Protein AF-A0A821KUX0-F1 (afdb_monomer_lite)

Foldseek 3Di:
DDPQDALPPPPQLACSCLPPQLLVLQQVCCQQQVDWVPADQDDPVCQSDPRGHHDHVPNNDLDAADEGERHNVCLQALAHPYQLAASDPRQRYEHEYAQEQCNNHVCVVVVHDSCPPPVFLLSSLVRQVVSCVRRVHHYAHAEDWHWPVCCVPGVQRNVQSCQASVHHYDYPDCFDADADPPQNRPTHQFGFAYPPDPDGDRTHHGDVSSCLRPVADDDPDDDADWDGKDADSVVRDIDTDGD

Structure (mmCIF, N/CA/C/O backbone):
data_AF-A0A821KUX0-F1
#
_entry.id   AF-A0A821KUX0-F1
#
loop_
_atom_site.group_PDB
_atom_site.id
_atom_site.type_symbol
_atom_site.label_atom_id
_atom_site.label_alt_id
_atom_site.label_comp_id
_atom_site.label_asym_id
_atom_site.label_entity_id
_atom_site.label_seq_id
_atom_site.pdbx_PDB_ins_code
_atom_site.Cartn_x
_atom_site.Cartn_y
_atom_site.Cartn_z
_atom_site.occupancy
_atom_site.B_iso_or_equiv
_atom_site.auth_seq_id
_atom_site.auth_comp_id
_atom_site.auth_asym_id
_atom_site.auth_atom_id
_atom_site.pdbx_PDB_model_num
ATOM 1 N N . ILE A 1 1 ? -9.658 4.205 3.514 1.00 97.19 1 ILE A N 1
ATOM 2 C CA . ILE A 1 1 ? -10.633 5.127 4.160 1.00 97.19 1 ILE A CA 1
ATOM 3 C C . ILE A 1 1 ? -10.425 6.533 3.619 1.00 97.19 1 ILE A C 1
ATOM 5 O O . ILE A 1 1 ? -11.388 7.132 3.160 1.00 97.19 1 ILE A O 1
ATOM 9 N N . MET A 1 2 ? -9.198 7.050 3.668 1.00 97.81 2 MET A N 1
ATOM 10 C CA . MET A 1 2 ? -8.828 8.347 3.110 1.00 97.81 2 MET A CA 1
ATOM 11 C C . MET A 1 2 ? -7.510 8.183 2.364 1.00 97.81 2 MET A C 1
ATOM 13 O O . MET A 1 2 ? -6.583 7.650 2.962 1.00 97.81 2 MET A O 1
ATOM 17 N N . ASN A 1 3 ? -7.486 8.639 1.111 1.00 98.38 3 ASN A N 1
ATOM 18 C CA . ASN A 1 3 ? -6.293 8.667 0.275 1.00 98.38 3 ASN A CA 1
ATOM 19 C C . ASN A 1 3 ? -5.355 9.788 0.724 1.00 98.38 3 ASN A C 1
ATOM 21 O O . ASN A 1 3 ? -5.811 10.927 0.869 1.00 98.38 3 ASN A O 1
ATOM 25 N N . GLU A 1 4 ? -4.083 9.466 0.928 1.00 97.00 4 GLU A N 1
ATOM 26 C CA . GLU A 1 4 ? -2.988 10.383 1.261 1.00 97.00 4 GLU A CA 1
ATOM 27 C C . GLU A 1 4 ? -3.358 11.485 2.276 1.00 97.00 4 GLU A C 1
ATOM 29 O O . GLU A 1 4 ? -3.294 12.682 1.959 1.00 97.00 4 GLU A O 1
ATOM 34 N N . PRO A 1 5 ? -3.752 11.124 3.515 1.00 96.62 5 PRO A N 1
ATOM 35 C CA . PRO A 1 5 ? -4.099 12.089 4.547 1.00 96.62 5 PRO A CA 1
ATOM 36 C C . PRO A 1 5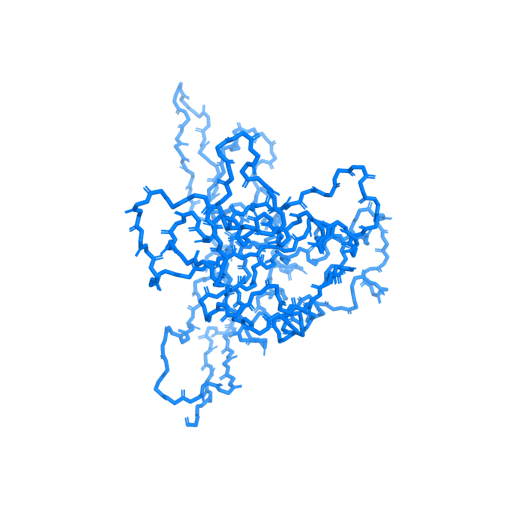 ? -3.024 13.164 4.723 1.00 96.62 5 PRO A C 1
ATOM 38 O O . PRO A 1 5 ? -1.885 12.883 5.094 1.00 96.62 5 PRO A O 1
ATOM 41 N N . GLN A 1 6 ? -3.396 14.420 4.491 1.00 94.00 6 GLN A N 1
ATOM 42 C CA . GLN A 1 6 ? -2.489 15.548 4.661 1.00 94.00 6 GLN A CA 1
ATOM 43 C C . GLN A 1 6 ? -2.556 16.045 6.112 1.00 94.00 6 GLN A C 1
ATOM 45 O O . GLN A 1 6 ? -3.654 16.306 6.612 1.00 94.00 6 GLN A O 1
ATOM 50 N N . PRO A 1 7 ? -1.413 16.246 6.790 1.00 92.31 7 PRO A N 1
ATOM 51 C CA . PRO A 1 7 ? -1.396 16.776 8.152 1.00 92.31 7 PRO A CA 1
ATOM 52 C C . PRO A 1 7 ? -1.716 18.282 8.211 1.00 92.31 7 PRO A C 1
ATOM 54 O O . PRO A 1 7 ? -1.909 18.845 9.289 1.00 92.31 7 PRO A O 1
ATOM 57 N N . GLY A 1 8 ? -1.782 18.960 7.059 1.00 91.31 8 GLY A N 1
ATOM 58 C CA . GLY A 1 8 ? -2.026 20.397 6.977 1.00 91.31 8 GLY A CA 1
ATOM 59 C C . GLY A 1 8 ? -0.934 21.184 7.700 1.00 91.31 8 GLY A C 1
ATOM 60 O O . GLY A 1 8 ? 0.251 20.994 7.447 1.00 91.31 8 GLY A O 1
ATOM 61 N N . THR A 1 9 ? -1.328 22.062 8.622 1.00 90.56 9 THR A N 1
ATOM 62 C CA . THR A 1 9 ? -0.396 22.878 9.417 1.00 90.56 9 THR A CA 1
ATOM 63 C C . THR A 1 9 ? 0.181 22.148 10.636 1.00 90.56 9 THR A C 1
ATOM 65 O O . THR A 1 9 ? 0.984 22.729 11.365 1.00 90.56 9 THR A O 1
ATOM 68 N N . TYR A 1 10 ? -0.221 20.900 10.901 1.00 89.38 10 TYR A N 1
ATOM 69 C CA . TYR A 1 10 ? 0.317 20.114 12.013 1.00 89.38 10 TYR A CA 1
ATOM 70 C C . TYR A 1 10 ? 1.643 19.468 11.607 1.00 89.38 10 TYR A C 1
ATOM 72 O O . TYR A 1 10 ? 1.679 18.423 10.965 1.00 89.38 10 TYR A O 1
ATOM 80 N N . ILE A 1 11 ? 2.752 20.097 11.993 1.00 84.88 11 ILE A N 1
ATOM 81 C CA . ILE A 1 11 ? 4.099 19.613 11.653 1.00 84.88 11 ILE A CA 1
ATOM 82 C C . ILE A 1 11 ? 4.408 18.301 12.390 1.00 84.88 11 ILE A C 1
ATOM 84 O O . ILE A 1 11 ? 4.988 17.382 11.811 1.00 84.88 11 ILE A O 1
ATOM 88 N N . ASP A 1 12 ? 3.970 18.191 13.645 1.00 91.81 12 ASP A N 1
ATOM 89 C CA . ASP A 1 12 ? 4.130 16.986 14.453 1.00 91.81 12 ASP A CA 1
ATOM 90 C C . ASP A 1 12 ? 3.181 15.869 13.982 1.00 91.81 12 ASP A C 1
ATOM 92 O O . ASP A 1 12 ? 1.999 15.817 14.340 1.00 91.81 12 ASP A O 1
ATOM 96 N N . GLN A 1 13 ? 3.734 14.954 13.183 1.00 91.00 13 GLN A N 1
ATOM 97 C CA . GLN A 1 13 ? 3.026 13.805 12.616 1.00 91.00 13 GLN A CA 1
ATOM 98 C C . GLN A 1 13 ? 2.539 12.825 13.693 1.00 91.00 13 GLN A C 1
ATOM 100 O O . GLN A 1 13 ? 1.493 12.185 13.539 1.00 91.00 13 GLN A O 1
ATOM 105 N N . TYR A 1 14 ? 3.260 12.732 14.810 1.00 90.62 14 TYR A N 1
ATOM 106 C CA . TYR A 1 14 ? 2.895 11.876 15.930 1.00 90.62 14 TYR A CA 1
ATOM 107 C C . TYR A 1 14 ? 1.620 12.391 16.601 1.00 90.62 14 TYR A C 1
ATOM 109 O O . TYR A 1 14 ? 0.635 11.659 16.705 1.00 90.62 14 TYR A O 1
ATOM 117 N N . THR A 1 15 ? 1.585 13.678 16.958 1.00 90.38 15 THR A N 1
ATOM 118 C CA . THR A 1 15 ? 0.383 14.313 17.524 1.00 90.38 15 THR A CA 1
ATOM 119 C C . THR A 1 15 ? -0.770 14.353 16.522 1.00 90.38 15 THR A C 1
ATOM 121 O O . THR A 1 15 ? -1.925 14.144 16.900 1.00 90.38 15 THR A O 1
ATOM 124 N N . PHE A 1 16 ? -0.486 14.597 15.238 1.00 93.75 16 PHE A N 1
ATOM 125 C CA . PHE A 1 16 ? -1.522 14.587 14.207 1.00 93.75 16 PHE A CA 1
ATOM 126 C C . PHE A 1 16 ? -2.219 13.222 14.126 1.00 93.75 16 PHE A C 1
ATOM 128 O O . PHE A 1 16 ? -3.450 13.133 14.155 1.00 93.75 16 PHE A O 1
ATOM 135 N N . SER A 1 17 ? -1.430 12.147 14.060 1.00 93.12 17 SER A N 1
ATOM 136 C CA . SER A 1 17 ? -1.970 10.796 13.912 1.00 93.12 17 SER A CA 1
ATOM 137 C C . SER A 1 17 ? -2.805 10.354 15.117 1.00 93.12 17 SER A C 1
ATOM 139 O O . SER A 1 17 ? -3.936 9.896 14.935 1.00 93.12 17 SER A O 1
ATOM 141 N N . SER A 1 18 ? -2.311 10.564 16.341 1.00 90.56 18 SER A N 1
ATOM 142 C CA . SER A 1 18 ? -2.999 10.142 17.569 1.00 90.56 18 SER A CA 1
ATOM 143 C C . SER A 1 18 ? -4.274 10.930 17.863 1.00 90.56 18 SER A C 1
ATOM 145 O O . SER A 1 18 ? -5.275 10.339 18.269 1.00 90.56 18 SER A O 1
ATOM 147 N N . ASN A 1 19 ? -4.272 12.245 17.630 1.00 91.25 19 ASN A N 1
ATOM 148 C CA . ASN A 1 19 ? -5.388 13.108 18.024 1.00 91.25 19 ASN A CA 1
ATOM 149 C C . ASN A 1 19 ? -6.410 13.347 16.908 1.00 91.25 19 ASN A C 1
ATOM 151 O O . ASN A 1 19 ? -7.560 13.685 17.202 1.00 91.25 19 ASN A O 1
ATOM 155 N N . TYR A 1 20 ? -6.025 13.165 15.641 1.00 92.56 20 TYR A N 1
ATOM 156 C CA . TYR A 1 20 ? -6.885 13.495 14.503 1.00 92.56 20 TYR A CA 1
ATOM 157 C C . TYR A 1 20 ? -7.087 12.311 13.560 1.00 92.56 20 TYR A C 1
ATOM 159 O O . TYR A 1 20 ? -8.231 11.890 13.376 1.00 92.56 20 TYR A O 1
ATOM 167 N N . LEU A 1 21 ? -6.013 11.740 13.004 1.00 95.19 21 LEU A N 1
ATOM 168 C CA . LEU A 1 21 ? -6.130 10.726 11.948 1.00 95.19 21 LEU A CA 1
ATOM 169 C C . LEU A 1 21 ? -6.778 9.426 12.443 1.00 95.19 21 LEU A C 1
ATOM 171 O O . LEU A 1 21 ? -7.775 8.970 11.883 1.00 95.19 21 LEU A O 1
ATOM 175 N N . TYR A 1 22 ? -6.255 8.838 13.517 1.00 94.88 22 TYR A N 1
ATOM 176 C CA . TYR A 1 22 ? -6.794 7.584 14.037 1.00 94.88 22 TYR A CA 1
ATOM 177 C C . TYR A 1 22 ? -8.177 7.729 14.670 1.00 94.88 22 TYR A C 1
ATOM 179 O O . TYR A 1 22 ? -9.033 6.881 14.404 1.00 94.88 22 TYR A O 1
ATOM 187 N N . PRO A 1 23 ? -8.482 8.806 15.420 1.00 94.06 23 PRO A N 1
ATOM 188 C CA . PRO A 1 23 ? -9.856 9.087 15.816 1.00 94.06 23 PRO A CA 1
ATOM 189 C C . PRO A 1 23 ? -10.799 9.234 14.618 1.00 94.06 23 PRO A C 1
ATOM 191 O O . PRO A 1 23 ? -11.932 8.761 14.683 1.00 94.06 23 PRO A O 1
ATOM 194 N N . PHE A 1 24 ? -10.353 9.835 13.511 1.00 95.31 24 PHE A N 1
ATOM 195 C CA . PHE A 1 24 ? -11.140 9.890 12.280 1.00 95.31 24 PHE A CA 1
ATOM 196 C C . PHE A 1 24 ? -11.416 8.486 11.715 1.00 95.31 24 PHE A C 1
ATOM 198 O O . PHE A 1 24 ? -12.583 8.143 11.517 1.00 95.31 24 PHE A O 1
ATOM 205 N N . TYR A 1 25 ? -10.394 7.640 11.549 1.00 96.69 25 TYR A N 1
ATOM 206 C CA . TYR A 1 25 ? -10.579 6.256 11.087 1.00 96.69 25 TYR A CA 1
ATOM 207 C C . TYR A 1 25 ? -11.506 5.455 11.995 1.00 96.69 25 TYR A C 1
ATOM 209 O O . TYR A 1 25 ? -12.444 4.818 11.514 1.00 96.69 25 TYR A O 1
ATOM 217 N N . LYS A 1 26 ? -11.310 5.548 13.313 1.00 95.00 26 LYS A N 1
ATOM 218 C CA . LYS A 1 26 ? -12.163 4.882 14.297 1.00 95.00 26 LYS A CA 1
ATOM 219 C C . LYS A 1 26 ? -13.626 5.298 14.148 1.00 95.00 26 LYS A C 1
ATOM 221 O O . LYS A 1 26 ? -14.499 4.436 14.114 1.00 95.00 26 LYS A O 1
ATOM 226 N N . ARG A 1 27 ? -13.904 6.595 13.995 1.00 94.56 27 ARG A N 1
ATOM 227 C CA . ARG A 1 27 ? -15.274 7.106 13.813 1.00 94.56 27 ARG A CA 1
ATOM 228 C C . ARG A 1 27 ? -15.913 6.604 12.521 1.00 94.56 27 ARG A C 1
ATOM 230 O O . ARG A 1 27 ? -17.074 6.209 12.555 1.00 94.56 27 ARG A O 1
ATOM 237 N N . VAL A 1 28 ? -15.171 6.563 11.411 1.00 95.56 28 VAL A N 1
ATOM 238 C CA . VAL A 1 28 ? -15.671 5.991 10.145 1.00 95.56 28 VAL A CA 1
ATOM 239 C C . VAL A 1 28 ? -16.057 4.522 10.338 1.00 95.56 28 VAL A C 1
ATOM 241 O O . VAL A 1 28 ? -17.144 4.106 9.938 1.00 95.56 28 VAL A O 1
ATOM 244 N N . ILE A 1 29 ? -15.215 3.747 11.023 1.00 95.94 29 ILE A N 1
ATOM 245 C CA . ILE A 1 29 ? -15.494 2.335 11.305 1.00 95.94 29 ILE A CA 1
ATOM 246 C C . ILE A 1 29 ? -16.710 2.190 12.230 1.00 95.94 29 ILE A C 1
ATOM 248 O O . ILE A 1 29 ? -17.588 1.375 11.956 1.00 95.94 29 ILE A O 1
ATOM 252 N N . GLN A 1 30 ? -16.830 3.000 13.284 1.00 94.50 30 GLN A N 1
ATOM 253 C CA . GLN A 1 30 ? -18.004 3.021 14.171 1.00 94.50 30 GLN A CA 1
ATOM 254 C C . GLN A 1 30 ? -19.302 3.376 13.435 1.00 94.50 30 GLN A C 1
ATOM 256 O O . GLN A 1 30 ? -20.352 2.793 13.721 1.00 94.50 30 GLN A O 1
ATOM 261 N N . ALA A 1 31 ? -19.227 4.304 12.480 1.00 94.44 31 ALA A N 1
ATOM 262 C CA . ALA A 1 31 ? -20.353 4.725 11.658 1.00 94.44 31 ALA A CA 1
ATOM 263 C C . ALA A 1 31 ? -20.856 3.588 10.752 1.00 94.44 31 ALA A C 1
ATOM 265 O O . ALA A 1 31 ? -22.064 3.388 10.629 1.00 94.44 31 ALA A O 1
ATOM 266 N N . ILE A 1 32 ? -19.933 2.828 10.151 1.00 95.94 32 ILE A N 1
ATOM 267 C CA . ILE A 1 32 ? -20.235 1.753 9.192 1.00 95.94 32 ILE A CA 1
ATOM 268 C C . ILE A 1 32 ? -20.619 0.445 9.899 1.00 95.94 32 ILE A C 1
ATOM 270 O O . ILE A 1 32 ? -21.592 -0.211 9.530 1.00 95.94 32 ILE A O 1
ATOM 274 N N . THR A 1 33 ? -19.871 0.056 10.929 1.00 95.44 33 THR A N 1
ATOM 275 C CA . THR A 1 33 ? -20.025 -1.249 11.599 1.00 95.44 33 THR A CA 1
ATOM 276 C C . THR A 1 33 ? -21.058 -1.230 12.729 1.00 95.44 33 THR A C 1
ATOM 278 O O . THR A 1 33 ? -21.530 -2.289 13.155 1.00 95.44 33 THR A O 1
ATOM 281 N N . GLY A 1 34 ? -21.354 -0.048 13.279 1.00 93.25 34 GLY A N 1
ATOM 282 C CA . GLY A 1 34 ? -22.115 0.105 14.517 1.00 93.25 34 GLY A CA 1
ATOM 283 C C . GLY A 1 34 ? -21.362 -0.308 15.789 1.00 93.25 34 GLY A C 1
ATOM 284 O O . GLY A 1 34 ? -21.980 -0.371 16.850 1.00 93.25 34 GLY A O 1
ATOM 285 N N . VAL A 1 35 ? -20.056 -0.607 15.730 1.00 93.38 35 VAL A N 1
ATOM 286 C CA . VAL A 1 35 ? -19.254 -0.920 16.928 1.00 93.38 35 VAL A CA 1
ATOM 287 C C . VAL A 1 35 ? -19.186 0.286 17.870 1.00 93.38 35 VAL A C 1
ATOM 289 O O . VAL A 1 35 ? -19.273 1.436 17.430 1.00 93.38 35 VAL A O 1
ATOM 292 N N . ARG A 1 36 ? -19.097 0.024 19.179 1.00 91.56 36 ARG A N 1
ATOM 293 C CA . ARG A 1 36 ? -19.193 1.056 20.223 1.00 91.56 36 ARG A CA 1
ATOM 294 C C . ARG A 1 36 ? -18.075 1.066 21.245 1.00 91.56 36 ARG A C 1
ATOM 296 O O . ARG A 1 36 ? -17.977 2.044 21.972 1.00 91.56 36 ARG A O 1
ATOM 303 N N . ASP A 1 37 ? -17.272 0.011 21.331 1.00 90.00 37 ASP A N 1
ATOM 304 C CA . ASP A 1 37 ? -16.184 -0.111 22.313 1.00 90.00 37 ASP A CA 1
ATOM 305 C C . ASP A 1 37 ? -16.613 0.238 23.749 1.00 90.00 37 ASP A C 1
ATOM 307 O O . ASP A 1 37 ? -15.868 0.863 24.497 1.00 90.00 37 ASP A O 1
ATOM 311 N N . ASN A 1 38 ? -17.841 -0.143 24.122 1.00 90.81 38 ASN A N 1
ATOM 312 C CA . ASN A 1 38 ? -18.473 0.169 25.410 1.00 90.81 38 ASN A CA 1
ATOM 313 C C . ASN A 1 38 ? -18.686 1.671 25.695 1.00 90.81 38 ASN A C 1
ATOM 315 O O . ASN A 1 38 ? -18.840 2.063 26.849 1.00 90.81 38 ASN A O 1
ATOM 319 N N . LEU A 1 39 ? -18.730 2.511 24.660 1.00 92.25 39 LEU A N 1
ATOM 320 C CA . LEU A 1 39 ? -19.024 3.939 24.764 1.00 92.25 39 LEU A CA 1
ATOM 321 C C . LEU A 1 39 ? -20.461 4.252 24.309 1.00 92.25 39 LEU A C 1
ATOM 323 O O . LEU A 1 39 ? -20.961 3.614 23.376 1.00 92.25 39 LEU A O 1
ATOM 327 N N . PRO A 1 40 ? -21.124 5.255 24.915 1.00 93.50 40 PRO A N 1
ATOM 328 C CA . PRO A 1 40 ? -22.414 5.747 24.438 1.00 93.50 40 PRO A CA 1
ATOM 329 C C . PRO A 1 40 ? -22.272 6.451 23.083 1.00 93.50 40 PRO A C 1
ATOM 331 O O . PRO A 1 40 ? -21.178 6.868 22.704 1.00 93.50 40 PRO A O 1
ATOM 334 N N . ASP A 1 41 ? -23.381 6.637 22.365 1.00 92.44 41 ASP A N 1
ATOM 335 C CA . ASP A 1 41 ? -23.388 7.457 21.150 1.00 92.44 41 ASP A CA 1
ATOM 336 C C . ASP A 1 41 ? -23.020 8.912 21.466 1.00 92.44 41 ASP A C 1
ATOM 338 O O . ASP A 1 41 ? -23.453 9.486 22.470 1.00 92.44 41 ASP A O 1
ATOM 342 N N . CYS A 1 42 ? -22.239 9.531 20.582 1.00 94.25 42 CYS A N 1
ATOM 343 C CA . CYS A 1 42 ? -21.934 10.945 20.700 1.00 94.25 42 CYS A CA 1
ATOM 344 C C . CYS A 1 42 ? -23.204 11.797 20.567 1.00 94.25 42 CYS A C 1
ATOM 346 O O . CYS A 1 42 ? -24.057 11.508 19.717 1.00 94.25 42 CYS A O 1
ATOM 348 N N . PRO A 1 43 ? -23.336 12.885 21.353 1.00 90.56 43 PRO A N 1
ATOM 349 C CA . PRO A 1 43 ? -24.444 13.814 21.197 1.00 90.56 43 PRO A CA 1
ATOM 350 C C . PRO A 1 43 ? -24.510 14.347 19.765 1.00 90.56 43 PRO A C 1
ATOM 352 O O . PRO A 1 43 ? -23.485 14.674 19.170 1.00 90.56 43 PRO A O 1
ATOM 355 N N . LYS A 1 44 ? -25.723 14.517 19.222 1.00 86.06 44 LYS A N 1
ATOM 356 C CA . LYS A 1 44 ? -25.919 15.006 17.841 1.00 86.06 44 LYS A CA 1
ATOM 357 C C . LYS A 1 44 ? -25.229 16.350 17.560 1.00 86.06 44 LYS A C 1
ATOM 359 O O . LYS A 1 44 ? -24.833 16.599 16.431 1.00 86.06 44 LYS A O 1
ATOM 364 N N . HIS A 1 45 ? -25.084 17.201 18.577 1.00 88.62 45 HIS A N 1
ATOM 365 C CA . HIS A 1 45 ? -24.428 18.510 18.478 1.00 88.62 45 HIS A CA 1
ATOM 366 C C . HIS A 1 45 ? -22.900 18.456 18.681 1.00 88.62 45 HIS A C 1
ATOM 368 O O . HIS A 1 45 ? -22.232 19.469 18.506 1.00 88.62 45 HIS A O 1
ATOM 374 N N . ALA A 1 46 ? -22.347 17.299 19.055 1.00 88.44 46 ALA A N 1
ATOM 375 C CA . ALA A 1 46 ? -20.918 17.084 19.282 1.00 88.44 46 ALA A CA 1
ATOM 376 C C . ALA A 1 46 ? -20.501 15.655 18.858 1.00 88.44 46 ALA A C 1
ATOM 378 O O . ALA A 1 46 ? -20.044 14.864 19.689 1.00 88.44 46 ALA A O 1
ATOM 379 N N . PRO A 1 47 ? -20.653 15.289 17.568 1.00 85.75 47 PRO A N 1
ATOM 380 C CA . PRO A 1 47 ? -20.480 13.911 17.098 1.00 85.75 47 PRO A CA 1
ATOM 381 C C . PRO A 1 47 ? -19.020 13.424 17.117 1.00 85.75 47 PRO A C 1
ATOM 383 O O . PRO A 1 47 ? -18.754 12.258 16.845 1.00 85.75 47 PRO A O 1
ATOM 386 N N . THR A 1 48 ? -18.064 14.304 17.417 1.00 86.56 48 THR A N 1
ATOM 387 C CA . THR A 1 48 ? -16.620 14.029 17.427 1.00 86.56 48 THR A CA 1
ATOM 388 C C . THR A 1 48 ? -16.024 14.002 18.836 1.00 86.56 48 THR A C 1
ATOM 390 O O . THR A 1 48 ? -14.808 14.112 18.988 1.00 86.56 48 THR A O 1
ATOM 393 N N . GLY A 1 49 ? -16.844 13.845 19.878 1.00 84.62 49 GLY A N 1
ATOM 394 C CA . GLY A 1 49 ? -16.348 13.687 21.247 1.00 84.62 49 GLY A CA 1
ATOM 395 C C . GLY A 1 49 ? -15.402 12.486 21.409 1.00 84.62 49 GLY A C 1
ATOM 396 O O . GLY A 1 49 ? -15.406 11.553 20.607 1.00 84.62 49 GLY A O 1
ATOM 397 N N . THR A 1 50 ? -14.563 12.522 22.444 1.00 84.12 50 THR A N 1
ATOM 398 C CA . THR A 1 50 ? -13.583 11.462 22.754 1.00 84.12 50 THR A CA 1
ATOM 399 C C . THR A 1 50 ? -14.123 10.397 23.710 1.00 84.12 50 THR A C 1
ATOM 401 O O . THR A 1 50 ? -13.618 9.281 23.725 1.00 84.12 50 THR A O 1
ATOM 404 N N . ASN A 1 51 ? -15.174 10.717 24.472 1.00 89.38 51 ASN A N 1
ATOM 405 C CA . ASN A 1 51 ? -15.792 9.829 25.468 1.00 89.38 51 ASN A CA 1
ATOM 406 C C . ASN A 1 51 ? -17.089 9.180 24.952 1.00 89.38 51 ASN A C 1
ATOM 408 O O . ASN A 1 51 ? -17.977 8.830 25.727 1.00 89.38 51 ASN A O 1
ATOM 412 N N . CYS A 1 52 ? -17.235 9.091 23.633 1.00 93.00 52 CYS A N 1
ATOM 413 C CA . CYS A 1 52 ? -18.423 8.587 22.962 1.00 93.00 52 CYS A CA 1
ATOM 414 C C . CYS A 1 52 ? -18.046 7.962 21.612 1.00 93.00 52 CYS A C 1
ATOM 416 O O . CYS A 1 52 ? -16.961 8.202 21.081 1.00 93.00 52 CYS A O 1
ATOM 418 N N . SER A 1 53 ? -18.947 7.155 21.064 1.00 94.19 53 SER A N 1
ATOM 419 C CA . SER A 1 53 ? -18.814 6.536 19.749 1.00 94.19 53 SER A CA 1
ATOM 420 C C . SER A 1 53 ? -19.619 7.287 18.699 1.00 94.19 53 SER A C 1
ATOM 422 O O . SER A 1 53 ? -20.714 7.784 18.967 1.00 94.19 53 SER A O 1
ATOM 424 N N . TYR A 1 54 ? -19.094 7.343 17.478 1.00 94.44 54 TYR A N 1
ATOM 425 C CA . TYR A 1 54 ? -19.779 8.009 16.378 1.00 94.44 54 TYR A CA 1
ATOM 426 C C . TYR A 1 54 ? -21.138 7.338 16.077 1.00 94.44 54 TYR A C 1
ATOM 428 O O . TYR A 1 54 ? -21.228 6.101 16.093 1.00 94.44 54 TYR A O 1
ATOM 436 N N . PRO A 1 55 ? -22.206 8.111 15.788 1.00 90.81 55 PRO A N 1
ATOM 437 C CA . PRO A 1 55 ? -23.527 7.560 15.482 1.00 90.81 55 PRO A CA 1
ATOM 438 C C . PRO A 1 55 ? -23.508 6.508 14.359 1.00 90.81 55 PRO A C 1
ATOM 440 O O . PRO A 1 55 ? -22.819 6.662 13.354 1.00 90.81 55 PRO A O 1
ATOM 443 N N . ASN A 1 56 ? -24.262 5.419 14.538 1.00 91.56 56 ASN A N 1
ATOM 444 C CA . ASN A 1 56 ? -24.336 4.304 13.588 1.00 91.56 56 ASN A CA 1
ATOM 445 C C . ASN A 1 56 ? -25.195 4.739 12.400 1.00 91.56 56 ASN A C 1
ATOM 447 O O . ASN A 1 56 ? -26.314 5.213 12.596 1.00 91.56 56 ASN A O 1
ATOM 451 N N . LEU A 1 57 ? -24.697 4.538 11.181 1.00 92.38 57 LEU A N 1
ATOM 452 C CA . LEU A 1 57 ? -25.428 4.849 9.951 1.00 92.38 57 LEU A CA 1
ATOM 453 C C . LEU A 1 57 ? -26.432 3.754 9.554 1.00 92.38 57 LEU A C 1
ATOM 455 O O . LEU A 1 57 ? -27.164 3.915 8.584 1.00 92.38 57 LEU A O 1
ATOM 459 N N . GLY A 1 58 ? -26.468 2.635 10.282 1.00 94.38 58 GLY A N 1
ATOM 460 C CA . GLY A 1 58 ? -27.364 1.506 10.024 1.00 94.38 58 GLY A CA 1
ATOM 461 C C . GLY A 1 58 ? -26.833 0.502 8.997 1.00 94.38 58 GLY A C 1
ATOM 462 O O . GLY A 1 58 ? -27.523 -0.469 8.700 1.00 94.38 58 GLY A O 1
ATOM 463 N N . ILE A 1 59 ? -25.610 0.697 8.490 1.00 95.38 59 ILE A N 1
ATOM 464 C CA . ILE A 1 59 ? -24.968 -0.204 7.517 1.00 95.38 59 ILE A CA 1
ATOM 465 C C . ILE A 1 59 ? -24.657 -1.562 8.170 1.00 95.38 59 ILE A C 1
ATOM 467 O O . ILE A 1 59 ? -24.897 -2.607 7.570 1.00 95.38 59 ILE A O 1
ATOM 471 N N . ASN A 1 60 ? -24.185 -1.546 9.424 1.00 93.38 60 ASN A N 1
ATOM 472 C CA . ASN A 1 60 ? -23.860 -2.725 10.238 1.00 93.38 60 ASN A CA 1
ATOM 473 C C . ASN A 1 60 ? -22.902 -3.721 9.553 1.00 93.38 60 ASN A C 1
ATOM 475 O O . ASN A 1 60 ? -22.939 -4.924 9.826 1.00 93.38 60 ASN A O 1
ATOM 479 N N . ASP A 1 61 ? -22.030 -3.231 8.675 1.00 93.44 61 ASP A N 1
ATOM 480 C CA . ASP A 1 61 ? -21.075 -4.070 7.962 1.00 93.44 61 ASP A CA 1
ATOM 481 C C . ASP A 1 61 ? -19.839 -4.319 8.819 1.00 93.44 61 ASP A C 1
ATOM 483 O O . ASP A 1 61 ? -19.053 -3.413 9.076 1.00 93.44 61 ASP A O 1
ATOM 487 N N . LYS A 1 62 ? -19.685 -5.566 9.265 1.00 90.50 62 LYS A N 1
ATOM 488 C CA . LYS A 1 62 ? -18.578 -6.028 10.116 1.00 90.50 62 LYS A CA 1
ATOM 489 C C . LYS A 1 62 ? -17.635 -6.994 9.398 1.00 90.50 62 LYS A C 1
ATOM 491 O O . LYS A 1 62 ? -16.790 -7.600 10.049 1.00 90.50 62 LYS A O 1
ATOM 496 N N . ARG A 1 63 ? -17.830 -7.213 8.093 1.00 92.56 63 ARG A N 1
ATOM 497 C CA . ARG A 1 63 ? -17.119 -8.264 7.344 1.00 92.56 63 ARG A CA 1
ATOM 498 C C . ARG A 1 63 ? -16.056 -7.713 6.408 1.00 92.56 63 ARG A C 1
ATOM 500 O O . ARG A 1 63 ? -15.089 -8.418 6.143 1.00 92.56 63 ARG A O 1
ATOM 507 N N . HIS A 1 64 ? -16.235 -6.498 5.897 1.00 95.31 64 HIS A N 1
ATOM 508 C CA . HIS A 1 64 ? -15.245 -5.901 5.007 1.00 95.31 64 HIS A CA 1
ATOM 509 C C . HIS A 1 64 ? -13.998 -5.441 5.762 1.00 95.31 64 HIS A C 1
ATOM 511 O O . HIS A 1 64 ? -14.036 -5.143 6.957 1.00 95.31 64 HIS A O 1
ATOM 517 N N . LEU A 1 65 ? -12.887 -5.403 5.031 1.00 97.50 65 LEU A N 1
ATOM 518 C CA . LEU A 1 65 ? -11.619 -4.859 5.496 1.00 97.50 65 LEU A CA 1
ATOM 519 C C . LEU A 1 65 ? -11.643 -3.329 5.420 1.00 97.50 65 LEU A C 1
ATOM 521 O O . LEU A 1 65 ? -12.183 -2.753 4.474 1.00 97.50 65 LEU A O 1
ATOM 525 N N . PHE A 1 66 ? -11.013 -2.675 6.391 1.00 97.62 66 PHE A N 1
ATOM 526 C CA . PHE A 1 66 ? -10.827 -1.230 6.420 1.00 97.62 66 PHE A CA 1
ATOM 527 C C . PHE A 1 66 ? -9.365 -0.889 6.155 1.00 97.62 66 PHE A C 1
ATOM 529 O O . PHE A 1 66 ? -8.497 -1.096 7.000 1.00 97.62 66 PHE A O 1
ATOM 536 N N . PHE A 1 67 ? -9.115 -0.336 4.971 1.00 98.25 67 PHE A N 1
ATOM 537 C CA . PHE A 1 67 ? -7.798 0.133 4.555 1.00 98.25 67 PHE A CA 1
ATOM 538 C C . PHE A 1 67 ? -7.520 1.501 5.174 1.00 98.25 67 PHE A C 1
ATOM 540 O O . PHE A 1 67 ? -8.307 2.436 4.977 1.00 98.25 67 PHE A O 1
ATOM 547 N N . VAL A 1 68 ? -6.437 1.617 5.935 1.00 97.81 68 VAL A N 1
ATOM 548 C CA . VAL A 1 68 ? -6.027 2.850 6.614 1.00 97.81 68 VAL A CA 1
ATOM 549 C C . VAL A 1 68 ? -4.649 3.266 6.142 1.00 97.81 68 VAL A C 1
ATOM 551 O O . VAL A 1 68 ? -3.692 2.499 6.223 1.00 97.81 68 VAL A O 1
ATOM 554 N N . GLU A 1 69 ? -4.556 4.492 5.655 1.00 97.94 69 GLU A N 1
ATOM 555 C CA . GLU A 1 69 ? -3.312 5.023 5.116 1.00 97.94 69 GLU A CA 1
ATOM 556 C C . GLU A 1 69 ? -2.580 5.835 6.194 1.00 97.94 69 GLU A C 1
ATOM 558 O O . GLU A 1 69 ? -3.227 6.460 7.049 1.00 97.94 69 GLU A O 1
ATOM 563 N N . PRO A 1 70 ? -1.240 5.843 6.194 1.00 96.94 70 PRO A N 1
ATOM 564 C CA . PRO A 1 70 ? -0.471 6.845 6.926 1.00 96.94 70 PRO A CA 1
ATOM 565 C C . PRO A 1 70 ? -0.671 8.225 6.286 1.00 96.94 70 PRO A C 1
ATOM 567 O O . PRO A 1 70 ? -1.130 8.328 5.155 1.00 96.94 70 PRO A O 1
ATOM 570 N N . THR A 1 71 ? -0.268 9.303 6.960 1.00 95.69 71 THR A N 1
ATOM 571 C CA . THR A 1 71 ? -0.099 10.596 6.273 1.00 95.69 71 THR A CA 1
ATOM 572 C C . THR A 1 71 ? 0.777 10.496 5.024 1.00 95.69 71 THR A C 1
ATOM 574 O O . THR A 1 71 ? 1.750 9.736 4.977 1.00 95.69 71 THR A O 1
ATOM 577 N N . SER A 1 72 ? 0.449 11.343 4.049 1.00 95.06 72 SER A N 1
ATOM 578 C CA . SER A 1 72 ? 1.144 11.512 2.766 1.00 95.06 72 SER A CA 1
ATOM 579 C C . SER A 1 72 ? 2.646 11.789 2.891 1.00 95.06 72 SER A C 1
ATOM 581 O O . SER A 1 72 ? 3.399 11.560 1.948 1.00 95.06 72 SER A O 1
ATOM 583 N N . VAL A 1 73 ? 3.110 12.241 4.062 1.00 94.75 73 VAL A N 1
ATOM 584 C CA . VAL A 1 73 ? 4.535 12.447 4.366 1.00 94.75 73 VAL A CA 1
ATOM 585 C C . VAL A 1 73 ? 5.338 11.165 4.154 1.00 94.75 73 VAL A C 1
ATOM 587 O O . VAL A 1 73 ? 6.503 11.238 3.766 1.00 94.75 73 VAL A O 1
ATOM 590 N N . ARG A 1 74 ? 4.720 9.989 4.335 1.00 96.12 74 ARG A N 1
ATOM 591 C CA . ARG A 1 74 ? 5.376 8.710 4.050 1.00 96.12 74 ARG A CA 1
ATOM 592 C C . ARG A 1 74 ? 5.859 8.611 2.602 1.00 96.12 74 ARG A C 1
ATOM 594 O O . ARG A 1 74 ? 6.918 8.043 2.396 1.00 96.12 74 ARG A O 1
ATOM 601 N N . ASN A 1 75 ? 5.189 9.219 1.622 1.00 96.19 75 ASN A N 1
ATOM 602 C CA . ASN A 1 75 ? 5.642 9.197 0.221 1.00 96.19 75 ASN A CA 1
ATOM 603 C C . ASN A 1 75 ? 7.004 9.875 0.023 1.00 96.19 75 ASN A C 1
ATOM 605 O O . ASN A 1 75 ? 7.719 9.570 -0.924 1.00 96.19 75 ASN A O 1
ATOM 609 N N . LEU A 1 76 ? 7.353 10.808 0.913 1.00 94.69 76 LEU A N 1
ATOM 610 C CA . LEU A 1 76 ? 8.626 11.525 0.887 1.00 94.69 76 LEU A CA 1
ATOM 611 C C . LEU A 1 76 ? 9.741 10.723 1.570 1.00 94.69 76 LEU A C 1
ATOM 613 O O . LEU A 1 76 ? 10.920 10.902 1.262 1.00 94.69 76 LEU A O 1
ATOM 617 N N . LEU A 1 77 ? 9.365 9.876 2.529 1.00 94.81 77 LEU A N 1
ATOM 618 C CA . LEU A 1 77 ? 10.278 9.247 3.475 1.00 94.81 77 LEU A CA 1
ATOM 619 C C . LEU A 1 77 ? 10.370 7.728 3.320 1.00 94.81 77 LEU A C 1
ATOM 621 O O . LEU A 1 77 ? 11.290 7.143 3.862 1.00 94.81 77 LEU A O 1
ATOM 625 N N . ASP A 1 78 ? 9.436 7.056 2.660 1.00 96.06 78 ASP A N 1
ATOM 626 C CA . ASP A 1 78 ? 9.293 5.593 2.685 1.00 96.06 78 ASP A CA 1
ATOM 627 C C . ASP A 1 78 ? 9.129 4.974 4.088 1.00 96.06 78 ASP A C 1
ATOM 629 O O . ASP A 1 78 ? 9.088 3.757 4.234 1.00 96.06 78 ASP A O 1
ATOM 633 N N . PHE A 1 79 ? 8.956 5.788 5.128 1.00 95.31 79 PHE A N 1
ATOM 634 C CA . PHE A 1 79 ? 8.551 5.367 6.465 1.00 95.31 79 PHE A CA 1
ATOM 635 C C . PHE A 1 79 ? 7.604 6.402 7.072 1.00 95.31 79 PHE A C 1
ATOM 637 O O . PHE A 1 79 ? 7.547 7.562 6.648 1.00 95.31 79 PHE A O 1
ATOM 644 N N . THR A 1 80 ? 6.849 5.989 8.080 1.00 92.31 80 THR A N 1
ATOM 645 C CA . THR A 1 80 ? 5.940 6.859 8.805 1.00 92.31 80 THR A CA 1
ATOM 646 C C . THR A 1 80 ? 6.597 7.423 10.070 1.00 92.31 80 THR A C 1
ATOM 648 O O . THR A 1 80 ? 6.978 6.671 10.966 1.00 92.31 80 THR A O 1
ATOM 651 N N . PRO A 1 81 ? 6.696 8.754 10.218 1.00 87.69 81 PRO A N 1
ATOM 652 C CA . PRO A 1 81 ? 7.035 9.383 11.498 1.00 87.69 81 PRO A CA 1
ATOM 653 C C . PRO A 1 81 ? 5.840 9.416 12.477 1.00 87.69 81 PRO A C 1
ATOM 655 O O . PRO A 1 81 ? 5.915 10.042 13.532 1.00 87.69 81 PRO A O 1
ATOM 658 N N . GLN A 1 82 ? 4.707 8.804 12.114 1.00 83.88 82 GLN A N 1
ATOM 659 C CA . GLN A 1 82 ? 3.489 8.744 12.926 1.00 83.88 82 GLN A CA 1
ATOM 660 C C . GLN A 1 82 ? 3.528 7.601 13.944 1.00 83.88 82 GLN A C 1
ATOM 662 O O . GLN A 1 82 ? 4.428 6.765 13.975 1.00 83.88 82 GLN A O 1
ATOM 667 N N . HIS A 1 83 ? 2.483 7.540 14.761 1.00 77.69 83 HIS A N 1
ATOM 668 C CA . HIS A 1 83 ? 2.259 6.477 15.725 1.00 77.69 83 HIS A CA 1
ATOM 669 C C . HIS A 1 83 ? 1.870 5.136 15.076 1.00 77.69 83 HIS A C 1
ATOM 671 O O . HIS A 1 83 ? 0.694 4.840 14.905 1.00 77.69 83 HIS A O 1
ATOM 677 N N . SER A 1 84 ? 2.822 4.243 14.826 1.00 83.44 84 SER A N 1
ATOM 678 C CA . SER A 1 84 ? 2.499 2.862 14.416 1.00 83.44 84 SER A CA 1
ATOM 679 C C . SER A 1 84 ? 2.096 1.982 15.611 1.00 83.44 84 SER A C 1
ATOM 681 O O . SER A 1 84 ? 2.780 1.015 15.934 1.00 83.44 84 SER A O 1
ATOM 683 N N . ILE A 1 85 ? 1.008 2.341 16.302 1.00 87.12 85 ILE A N 1
ATOM 684 C CA . ILE A 1 85 ? 0.418 1.573 17.415 1.00 87.12 85 ILE A CA 1
ATOM 685 C C . ILE A 1 85 ? -1.070 1.310 17.164 1.00 87.12 85 ILE A C 1
ATOM 687 O O . ILE A 1 85 ? -1.724 2.132 16.516 1.00 87.12 85 ILE A O 1
ATOM 691 N N . PRO A 1 86 ? -1.657 0.227 17.704 1.00 90.56 86 PRO A N 1
ATOM 692 C CA . PRO A 1 86 ? -3.060 -0.072 17.458 1.00 90.56 86 PRO A CA 1
ATOM 693 C C . PRO A 1 86 ? -3.951 1.039 18.025 1.00 90.56 86 PRO A C 1
ATOM 695 O O . PRO A 1 86 ? -3.912 1.344 19.216 1.00 90.56 86 PRO A O 1
ATOM 698 N N . PHE A 1 87 ? -4.784 1.640 17.175 1.00 90.81 87 PHE A N 1
ATOM 699 C CA . PHE A 1 87 ? -5.752 2.669 17.581 1.00 90.81 87 PHE A CA 1
ATOM 700 C C . PHE A 1 87 ? -7.146 2.102 17.898 1.00 90.81 87 PHE A C 1
ATOM 702 O O . PHE A 1 87 ? -8.070 2.824 18.288 1.00 90.81 87 PHE A O 1
ATOM 709 N N . SER A 1 88 ? -7.318 0.800 17.690 1.00 89.19 88 SER A N 1
ATOM 710 C CA . SER A 1 88 ? -8.536 0.047 17.960 1.00 89.19 88 SER A CA 1
ATOM 711 C C . SER A 1 88 ? -8.184 -1.418 18.218 1.00 89.19 88 SER A C 1
ATOM 713 O O . SER A 1 88 ? -7.056 -1.838 17.975 1.00 89.19 88 SER A O 1
ATOM 715 N N . SER A 1 89 ? -9.157 -2.200 18.680 1.00 90.19 89 SER A N 1
ATOM 716 C CA . SER A 1 89 ? -9.066 -3.662 18.768 1.00 90.19 89 SER A CA 1
ATOM 717 C C . SER A 1 89 ? -9.673 -4.368 17.546 1.00 90.19 89 SER A C 1
ATOM 719 O O . SER A 1 89 ? -9.970 -5.562 17.601 1.00 90.19 89 SER A O 1
ATOM 721 N N . TYR A 1 90 ? -9.934 -3.635 16.459 1.00 92.19 90 TYR A N 1
ATOM 722 C CA . TYR A 1 90 ? -10.619 -4.170 15.285 1.00 92.19 90 TYR A CA 1
ATOM 723 C C . TYR A 1 90 ? -9.682 -5.085 14.493 1.00 92.19 90 TYR A C 1
ATOM 725 O O . TYR A 1 90 ? -8.565 -4.707 14.156 1.00 92.19 90 TYR A O 1
ATOM 733 N N . THR A 1 91 ? -10.145 -6.290 14.170 1.00 90.81 91 THR A N 1
ATOM 734 C CA . THR A 1 91 ? -9.323 -7.330 13.527 1.00 90.81 91 THR A CA 1
ATOM 735 C C . THR A 1 91 ? -9.304 -7.252 12.000 1.00 90.81 91 THR A C 1
ATOM 737 O O . THR A 1 91 ? -8.585 -8.002 11.350 1.00 90.81 91 THR A O 1
ATOM 740 N N . ASN A 1 92 ? -10.100 -6.363 11.410 1.00 94.62 92 ASN A N 1
ATOM 741 C CA . ASN A 1 92 ? -10.278 -6.197 9.968 1.00 94.62 92 ASN A CA 1
ATOM 742 C C . ASN A 1 92 ? -9.595 -4.927 9.429 1.00 94.62 92 ASN A C 1
ATOM 744 O O . ASN A 1 92 ? -10.054 -4.353 8.443 1.00 94.62 92 ASN A O 1
ATOM 748 N N . ILE A 1 93 ? -8.519 -4.476 10.079 1.00 96.75 93 ILE A N 1
ATOM 749 C CA . ILE A 1 93 ? -7.706 -3.340 9.629 1.00 96.75 93 ILE A CA 1
ATOM 7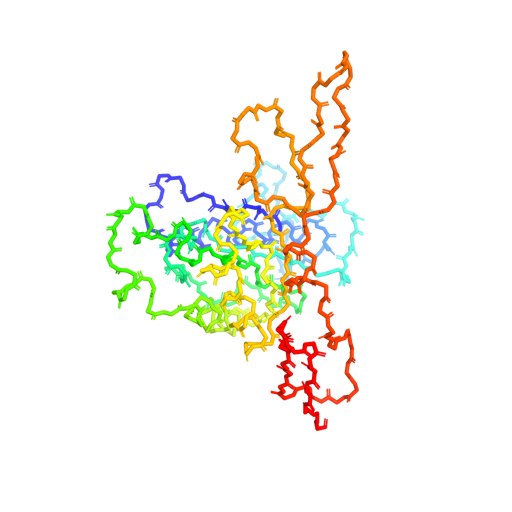50 C C . ILE A 1 93 ? -6.608 -3.819 8.678 1.00 96.75 93 ILE A C 1
ATOM 752 O O . ILE A 1 93 ? -5.931 -4.816 8.939 1.00 96.75 93 ILE A O 1
ATOM 756 N N . VAL A 1 94 ? -6.409 -3.070 7.594 1.00 98.12 94 VAL A N 1
ATOM 757 C CA . VAL A 1 94 ? -5.290 -3.245 6.663 1.00 98.12 94 VAL A CA 1
ATOM 758 C C . VAL A 1 94 ? -4.526 -1.930 6.579 1.00 98.12 94 VAL A C 1
ATOM 760 O O . VAL A 1 94 ? -5.096 -0.908 6.197 1.00 98.12 94 VAL A O 1
ATOM 763 N N . TYR A 1 95 ? -3.247 -1.945 6.937 1.00 98.12 95 TYR A N 1
ATOM 764 C CA . TYR A 1 95 ? -2.350 -0.826 6.697 1.00 98.12 95 TYR A CA 1
ATOM 765 C C . TYR A 1 95 ? -2.094 -0.678 5.196 1.00 98.12 95 TYR A C 1
ATOM 767 O O . TYR A 1 95 ? -1.726 -1.640 4.521 1.00 98.12 95 TYR A O 1
ATOM 775 N N . ALA A 1 96 ? -2.331 0.524 4.682 1.00 98.44 96 ALA A N 1
ATOM 776 C CA . ALA A 1 96 ? -2.388 0.805 3.257 1.00 98.44 96 ALA A CA 1
ATOM 777 C C . ALA A 1 96 ? -1.422 1.928 2.852 1.00 98.44 96 ALA A C 1
ATOM 779 O O . ALA A 1 96 ? -1.852 3.047 2.600 1.00 98.44 96 ALA A O 1
ATOM 780 N N . PRO A 1 97 ? -0.100 1.705 2.882 1.00 98.25 97 PRO A N 1
ATOM 781 C CA . PRO A 1 97 ? 0.844 2.725 2.461 1.00 98.25 97 PRO A CA 1
ATOM 782 C C . PRO A 1 97 ? 0.940 2.807 0.935 1.00 98.25 97 PRO A C 1
ATOM 784 O O . PRO A 1 97 ? 0.659 1.842 0.220 1.00 98.25 97 PRO A O 1
ATOM 787 N N . HIS A 1 98 ? 1.434 3.940 0.445 1.00 98.62 98 HIS A N 1
ATOM 788 C CA . HIS A 1 98 ? 1.948 4.061 -0.917 1.00 98.62 98 HIS A CA 1
ATOM 789 C C . HIS A 1 98 ? 3.464 3.830 -0.915 1.00 98.62 98 HIS A C 1
ATOM 791 O O . HIS A 1 98 ? 4.141 4.099 0.086 1.00 98.62 98 HIS A O 1
ATOM 797 N N . VAL A 1 99 ? 3.989 3.309 -2.024 1.00 98.12 99 VAL A N 1
ATOM 798 C CA . VAL A 1 99 ? 5.424 3.071 -2.233 1.00 98.12 99 VAL A CA 1
ATOM 799 C C . VAL A 1 99 ? 5.861 3.802 -3.498 1.00 98.12 99 VAL A C 1
ATOM 801 O O . VAL A 1 99 ? 5.556 3.386 -4.615 1.00 98.12 99 VAL A O 1
ATOM 804 N N . TYR A 1 100 ? 6.592 4.899 -3.304 1.00 97.38 100 TYR A N 1
ATOM 805 C CA . TYR A 1 100 ? 7.077 5.784 -4.367 1.00 97.38 100 TYR A CA 1
ATOM 806 C C . TYR A 1 100 ? 8.587 6.033 -4.249 1.00 97.38 100 TYR A C 1
ATOM 808 O O . TYR A 1 100 ? 9.076 7.124 -4.561 1.00 97.38 100 TYR A O 1
ATOM 816 N N . THR A 1 101 ? 9.322 5.010 -3.804 1.00 97.25 101 THR A N 1
ATOM 817 C CA . THR A 1 101 ? 10.783 5.008 -3.672 1.00 97.25 101 THR A CA 1
ATOM 818 C C . THR A 1 101 ? 11.453 5.526 -4.940 1.00 97.25 101 THR A C 1
ATOM 820 O O . THR A 1 101 ? 11.213 5.017 -6.035 1.00 97.25 101 THR A O 1
ATOM 823 N N . HIS A 1 102 ? 12.277 6.564 -4.793 1.00 95.88 102 HIS A N 1
ATOM 824 C CA . HIS A 1 102 ? 12.978 7.276 -5.869 1.00 95.88 102 HIS A CA 1
ATOM 825 C C . HIS A 1 102 ? 12.077 7.953 -6.918 1.00 95.88 102 HIS A C 1
ATOM 827 O O . HIS A 1 102 ? 12.566 8.410 -7.954 1.00 95.88 102 HIS A O 1
ATOM 833 N N . VAL A 1 103 ? 10.773 8.048 -6.650 1.00 95.25 103 VAL A N 1
ATOM 834 C CA . VAL A 1 103 ? 9.788 8.743 -7.486 1.00 95.25 103 VAL A CA 1
ATOM 835 C C . VAL A 1 103 ? 9.369 10.047 -6.811 1.00 95.25 103 VAL A C 1
ATOM 837 O O . VAL A 1 103 ? 9.602 11.119 -7.369 1.00 95.25 103 VAL A O 1
ATOM 840 N N . PHE A 1 104 ? 8.835 9.967 -5.587 1.00 95.19 104 PHE A N 1
ATOM 841 C CA . PHE A 1 104 ? 8.433 11.126 -4.771 1.00 95.19 104 PHE A CA 1
ATOM 842 C C . PHE A 1 104 ? 9.237 11.281 -3.483 1.00 95.19 104 PHE A C 1
ATOM 844 O O . PHE A 1 104 ? 9.020 12.228 -2.728 1.00 95.19 104 PHE A O 1
ATOM 851 N N . THR A 1 105 ? 10.183 10.384 -3.229 1.00 95.38 105 THR A N 1
ATOM 852 C CA . THR A 1 105 ? 11.052 10.486 -2.064 1.00 95.38 105 THR A CA 1
ATOM 853 C C . THR A 1 105 ? 11.959 11.711 -2.143 1.00 95.38 105 THR A C 1
ATOM 855 O O . THR A 1 105 ? 12.197 12.280 -3.214 1.00 95.38 105 THR A O 1
ATOM 858 N N . ILE A 1 106 ? 12.450 12.154 -0.983 1.00 92.94 106 ILE A N 1
ATOM 859 C CA . ILE A 1 106 ? 13.219 13.402 -0.850 1.00 92.94 106 ILE A CA 1
ATOM 860 C C . ILE A 1 106 ? 14.418 13.465 -1.803 1.00 92.94 106 ILE A C 1
ATOM 862 O O . ILE A 1 106 ? 14.723 14.538 -2.317 1.00 92.94 106 ILE A O 1
ATOM 866 N N . ASP A 1 107 ? 15.089 12.349 -2.071 1.00 93.06 107 ASP A N 1
ATOM 867 C CA . ASP A 1 107 ? 16.193 12.294 -3.028 1.00 93.06 107 ASP A CA 1
ATOM 868 C C . ASP A 1 107 ? 15.764 12.613 -4.459 1.00 93.06 107 ASP A C 1
ATOM 870 O O . ASP A 1 107 ? 16.474 13.341 -5.146 1.00 93.06 107 ASP A O 1
ATOM 874 N N . SER A 1 108 ? 14.591 12.145 -4.889 1.00 91.25 108 SER A N 1
ATOM 875 C CA . SER A 1 108 ? 14.033 12.481 -6.200 1.00 91.25 108 SER A CA 1
ATOM 876 C C . SER A 1 108 ? 13.731 13.979 -6.292 1.00 91.25 108 SER A C 1
ATOM 878 O O . SER A 1 108 ? 14.138 14.643 -7.247 1.00 91.25 108 SER A O 1
ATOM 880 N N . ILE A 1 109 ? 13.101 14.535 -5.248 1.00 89.19 109 ILE A N 1
ATOM 881 C CA . ILE A 1 109 ? 12.698 15.950 -5.183 1.00 89.19 109 ILE A CA 1
ATOM 882 C C . ILE A 1 109 ? 13.907 16.889 -5.127 1.00 89.19 109 ILE A C 1
ATOM 884 O O . ILE A 1 109 ? 13.914 17.934 -5.773 1.00 89.19 109 ILE A O 1
ATOM 888 N N . LEU A 1 110 ? 14.919 16.541 -4.334 1.00 90.75 110 LEU A N 1
ATOM 889 C CA . LEU A 1 110 ? 16.117 17.358 -4.130 1.00 90.75 110 LEU A CA 1
ATOM 890 C C . LEU A 1 110 ? 17.264 16.986 -5.084 1.00 90.75 110 LEU A C 1
ATOM 892 O O . LEU A 1 110 ? 18.354 17.542 -4.964 1.00 90.75 110 LEU A O 1
ATOM 896 N N . HIS A 1 111 ? 17.030 16.057 -6.017 1.00 87.75 111 HIS A N 1
ATOM 897 C CA . HIS A 1 111 ? 18.023 15.519 -6.954 1.00 87.75 111 HIS A CA 1
ATOM 898 C C . HIS A 1 111 ? 19.302 15.014 -6.264 1.00 87.75 111 HIS A C 1
ATOM 900 O O . HIS A 1 111 ? 20.424 15.258 -6.718 1.00 87.75 111 HIS A O 1
ATOM 906 N N . LEU A 1 112 ? 19.133 14.324 -5.136 1.00 86.06 112 LEU A N 1
ATOM 907 C CA . LEU A 1 112 ? 20.233 13.746 -4.371 1.00 86.06 112 LEU A CA 1
ATOM 908 C C . LEU A 1 112 ? 20.686 12.422 -4.985 1.00 86.06 112 LEU A C 1
ATOM 910 O O . LEU A 1 112 ? 19.988 11.785 -5.774 1.00 86.06 112 LEU A O 1
ATOM 914 N N . ASN A 1 113 ? 21.876 11.984 -4.583 1.00 78.38 113 ASN A N 1
ATOM 915 C CA . ASN A 1 113 ? 22.335 10.650 -4.924 1.00 78.38 113 ASN A CA 1
ATOM 916 C C . ASN A 1 113 ? 21.427 9.602 -4.258 1.00 78.38 113 ASN A C 1
ATOM 918 O O . ASN A 1 113 ? 21.356 9.532 -3.030 1.00 78.38 113 ASN A O 1
ATOM 922 N N . GLN A 1 114 ? 20.795 8.765 -5.083 1.00 77.06 114 GLN A N 1
ATOM 923 C CA . GLN A 1 114 ? 19.886 7.689 -4.674 1.00 77.06 114 GLN A CA 1
ATOM 924 C C . GLN A 1 114 ? 20.561 6.650 -3.764 1.00 77.06 114 GLN A C 1
ATOM 926 O O . GLN A 1 114 ? 19.882 5.921 -3.057 1.00 77.06 114 GLN A O 1
ATOM 931 N N . SER A 1 115 ? 21.899 6.610 -3.709 1.00 73.06 115 SER A N 1
ATOM 932 C CA . SER A 1 115 ? 22.628 5.745 -2.774 1.00 73.06 115 SER A CA 1
ATOM 933 C C . SER A 1 115 ? 22.553 6.194 -1.308 1.00 73.06 115 SER A C 1
ATOM 935 O O . SER A 1 115 ? 23.030 5.470 -0.438 1.00 73.06 115 SER A O 1
ATOM 937 N N . LEU A 1 116 ? 22.076 7.412 -1.025 1.00 79.00 116 LEU A N 1
ATOM 938 C CA . LEU A 1 116 ? 22.037 7.965 0.333 1.00 79.00 116 LEU A CA 1
ATOM 939 C C . LEU A 1 116 ? 20.725 7.647 1.046 1.00 79.00 116 LEU A C 1
ATOM 941 O O . LEU A 1 116 ? 20.741 7.296 2.225 1.00 79.00 116 LEU A O 1
ATOM 945 N N . TYR A 1 117 ? 19.601 7.819 0.353 1.00 82.50 117 TYR A N 1
ATOM 946 C CA . TYR A 1 117 ? 18.269 7.649 0.912 1.00 82.50 117 TYR A CA 1
ATOM 947 C C . TYR A 1 117 ? 17.201 7.707 -0.194 1.00 82.50 117 TYR A C 1
ATOM 949 O O . TYR A 1 117 ? 17.314 8.587 -1.039 1.00 82.50 117 TYR A O 1
ATOM 957 N N . PRO A 1 118 ? 16.140 6.884 -0.152 1.00 89.25 118 PRO A N 1
ATOM 958 C CA . PRO A 1 118 ? 16.072 5.606 0.553 1.00 89.25 118 PRO A CA 1
ATOM 959 C C . PRO A 1 118 ? 17.240 4.693 0.142 1.00 89.25 118 PRO A C 1
ATOM 961 O O . PRO A 1 118 ? 17.701 4.775 -0.991 1.00 89.25 118 PRO A O 1
ATOM 964 N N . PRO A 1 119 ? 17.777 3.848 1.039 1.00 90.44 119 PRO A N 1
ATOM 965 C CA . PRO A 1 119 ? 18.986 3.069 0.749 1.00 90.44 119 PRO A CA 1
ATOM 966 C C . PRO A 1 119 ? 18.762 1.942 -0.275 1.00 90.44 119 PRO A C 1
ATOM 968 O O . PRO A 1 119 ? 19.725 1.414 -0.832 1.00 90.44 119 PRO A O 1
ATOM 971 N N . SER A 1 120 ? 17.508 1.540 -0.488 1.00 94.56 120 SER A N 1
ATOM 972 C CA . SER A 1 120 ? 17.088 0.530 -1.459 1.00 94.56 120 SER A CA 1
ATOM 973 C C . SER A 1 120 ? 15.571 0.585 -1.663 1.00 94.56 120 SER A C 1
ATOM 975 O O . SER A 1 120 ? 14.848 1.149 -0.841 1.00 94.56 120 SER A O 1
ATOM 977 N N . PHE A 1 121 ? 15.075 -0.084 -2.707 1.00 96.25 121 PHE A N 1
ATOM 978 C CA . PHE A 1 121 ? 13.640 -0.320 -2.902 1.00 96.25 121 PHE A CA 1
ATOM 979 C C . PHE A 1 121 ? 13.026 -1.227 -1.823 1.00 96.25 121 PHE A C 1
ATOM 981 O O . PHE A 1 121 ? 11.846 -1.092 -1.512 1.00 96.25 121 PHE A O 1
ATOM 988 N N . ASP A 1 122 ? 13.823 -2.102 -1.197 1.00 97.19 122 ASP A N 1
ATOM 989 C CA . ASP A 1 122 ? 13.359 -2.961 -0.098 1.00 97.19 122 ASP A CA 1
ATOM 990 C C . ASP A 1 122 ? 12.924 -2.134 1.120 1.00 97.19 122 ASP A C 1
ATOM 992 O O . ASP A 1 122 ? 11.985 -2.515 1.820 1.00 97.19 122 ASP A O 1
ATOM 996 N N . TYR A 1 123 ? 13.572 -0.984 1.348 1.00 96.81 123 TYR A N 1
ATOM 997 C CA . TYR A 1 123 ? 13.362 -0.148 2.529 1.00 96.81 123 TYR A CA 1
ATOM 998 C C . TYR A 1 123 ? 11.884 0.194 2.755 1.00 96.81 123 TYR A C 1
ATOM 1000 O O . TYR A 1 123 ? 11.378 0.005 3.858 1.00 96.81 123 TYR A O 1
ATOM 1008 N N . ALA A 1 124 ? 11.170 0.617 1.708 1.00 97.38 124 ALA A N 1
ATOM 1009 C CA . ALA A 1 124 ? 9.765 1.014 1.803 1.00 97.38 124 ALA A CA 1
ATOM 1010 C C . ALA A 1 124 ? 8.815 -0.137 2.170 1.00 97.38 124 ALA A C 1
ATOM 1012 O O . ALA A 1 124 ? 7.773 0.091 2.798 1.00 97.38 124 ALA A O 1
ATOM 1013 N N . TYR A 1 125 ? 9.155 -1.365 1.768 1.00 98.31 125 TYR A N 1
ATOM 1014 C CA . TYR A 1 125 ? 8.380 -2.566 2.077 1.00 98.31 125 TYR A CA 1
ATOM 1015 C C . TYR A 1 125 ? 8.719 -3.110 3.470 1.00 98.31 125 TYR A C 1
ATOM 1017 O O . TYR A 1 125 ? 7.822 -3.531 4.201 1.00 98.31 125 TYR A O 1
ATOM 1025 N N . GLU A 1 126 ? 9.990 -3.062 3.875 1.00 97.44 126 GLU A N 1
ATOM 1026 C CA . GLU A 1 126 ? 10.428 -3.447 5.222 1.00 97.44 126 GLU A CA 1
ATOM 1027 C C . GLU A 1 126 ? 9.817 -2.537 6.296 1.00 97.44 126 GLU A C 1
ATOM 1029 O O . GLU A 1 126 ? 9.300 -3.019 7.310 1.00 97.44 126 GLU A O 1
ATOM 1034 N N . THR A 1 127 ? 9.808 -1.222 6.064 1.00 97.56 127 THR A N 1
ATOM 1035 C CA . THR A 1 127 ? 9.135 -0.263 6.948 1.00 97.56 127 THR A CA 1
ATOM 1036 C C . THR A 1 127 ? 7.626 -0.497 6.955 1.00 97.56 127 THR A C 1
ATOM 1038 O O . THR A 1 127 ? 7.053 -0.559 8.039 1.00 97.56 127 THR A O 1
ATOM 1041 N N . ALA A 1 128 ? 6.990 -0.742 5.799 1.00 98.00 128 ALA A N 1
ATOM 1042 C CA . ALA A 1 128 ? 5.557 -1.053 5.720 1.00 98.00 128 ALA A CA 1
ATOM 1043 C C . ALA A 1 128 ? 5.179 -2.287 6.554 1.00 98.00 128 ALA A C 1
ATOM 1045 O O . ALA A 1 128 ? 4.170 -2.273 7.264 1.00 98.00 128 ALA A O 1
ATOM 1046 N N . LEU A 1 129 ? 5.995 -3.345 6.504 1.00 97.44 129 LEU A N 1
ATOM 1047 C CA . LEU A 1 129 ? 5.806 -4.540 7.327 1.00 97.44 129 LEU A CA 1
ATOM 1048 C C . LEU A 1 129 ? 5.928 -4.204 8.815 1.00 97.44 129 LEU A C 1
ATOM 1050 O O . LEU A 1 129 ? 5.017 -4.520 9.580 1.00 97.44 129 LEU A O 1
ATOM 1054 N N . ASN A 1 130 ? 6.993 -3.511 9.221 1.00 97.00 130 ASN A N 1
ATOM 1055 C CA . ASN A 1 130 ? 7.197 -3.121 10.620 1.00 97.00 130 ASN A CA 1
ATOM 1056 C C . ASN A 1 130 ? 6.059 -2.232 11.150 1.00 97.00 130 ASN A C 1
ATOM 1058 O O . ASN A 1 130 ? 5.569 -2.433 12.262 1.00 97.00 130 ASN A O 1
ATOM 1062 N N . GLU A 1 131 ? 5.595 -1.284 10.339 1.00 97.12 131 GLU A N 1
ATOM 1063 C CA . GLU A 1 131 ? 4.469 -0.397 10.640 1.00 97.12 131 GLU A CA 1
ATOM 1064 C C . GLU A 1 131 ? 3.166 -1.189 10.791 1.00 97.12 131 GLU A C 1
ATOM 1066 O O . GLU A 1 131 ? 2.431 -0.993 11.761 1.00 97.12 131 GLU A O 1
ATOM 1071 N N . SER A 1 132 ? 2.912 -2.142 9.888 1.00 96.56 132 SER A N 1
ATOM 1072 C CA . SER A 1 132 ? 1.728 -3.005 9.947 1.00 96.56 132 SER A CA 1
ATOM 1073 C C . SER A 1 132 ? 1.715 -3.914 11.180 1.00 96.56 132 SER A C 1
ATOM 1075 O O . SER A 1 132 ? 0.654 -4.094 11.783 1.00 96.56 132 SER A O 1
ATOM 1077 N N . VAL A 1 133 ? 2.886 -4.412 11.608 1.00 95.94 133 VAL A N 1
ATOM 1078 C CA . VAL A 1 133 ? 3.060 -5.181 12.852 1.00 95.94 133 VAL A CA 1
ATOM 1079 C C . VAL A 1 133 ? 2.755 -4.306 14.063 1.00 95.94 133 VAL A C 1
ATOM 1081 O O . VAL A 1 133 ? 1.995 -4.725 14.936 1.00 95.94 133 VAL A O 1
ATOM 1084 N N . GLY A 1 134 ? 3.287 -3.079 14.094 1.00 94.44 134 GLY A N 1
ATOM 1085 C CA . GLY A 1 134 ? 2.978 -2.100 15.137 1.00 94.44 134 GLY A CA 1
ATOM 1086 C C . GLY A 1 134 ? 1.481 -1.794 15.226 1.00 94.44 134 GLY A C 1
ATOM 1087 O O . GLY A 1 134 ? 0.922 -1.731 16.317 1.00 94.44 134 GLY A O 1
ATOM 1088 N N . LEU A 1 135 ? 0.801 -1.709 14.081 1.00 95.00 135 LEU A N 1
ATOM 1089 C CA . LEU A 1 135 ? -0.647 -1.504 13.987 1.00 95.00 135 LEU A CA 1
ATOM 1090 C C . LEU A 1 135 ? -1.489 -2.770 14.220 1.00 95.00 135 LEU A C 1
ATOM 1092 O O . LEU A 1 135 ? -2.713 -2.658 14.277 1.00 95.00 135 LEU A O 1
ATOM 1096 N N . GLN A 1 136 ? -0.873 -3.951 14.357 1.00 95.88 136 GLN A N 1
ATOM 1097 C CA . GLN A 1 136 ? -1.559 -5.252 14.410 1.00 95.88 136 GLN A CA 1
ATOM 1098 C C . GLN A 1 136 ? -2.523 -5.467 13.231 1.00 95.88 136 GLN A C 1
ATOM 1100 O O . GLN A 1 136 ? -3.668 -5.890 13.395 1.00 95.88 136 GLN A O 1
ATOM 1105 N N . SER A 1 137 ? -2.051 -5.160 12.027 1.00 96.44 137 SER A N 1
ATOM 1106 C CA . SER A 1 137 ? -2.851 -5.161 10.800 1.00 96.44 137 SER A CA 1
ATOM 1107 C C . SER A 1 137 ? -2.199 -6.002 9.706 1.00 96.44 137 SER A C 1
ATOM 1109 O O . SER A 1 137 ? -0.998 -6.264 9.740 1.00 96.44 137 SER A O 1
ATOM 1111 N N . ALA A 1 138 ? -2.991 -6.409 8.712 1.00 96.81 138 ALA A N 1
ATOM 1112 C CA . ALA A 1 138 ? -2.424 -6.839 7.435 1.00 96.81 138 ALA A CA 1
ATOM 1113 C C . ALA A 1 138 ? -1.866 -5.622 6.675 1.00 96.81 138 ALA A C 1
ATOM 1115 O O . ALA A 1 138 ? -2.166 -4.485 7.031 1.00 96.81 138 ALA A O 1
ATOM 1116 N N . VAL A 1 139 ? -1.111 -5.844 5.599 1.00 97.62 139 VAL A N 1
ATOM 1117 C CA . VAL A 1 139 ? -0.582 -4.770 4.746 1.00 97.62 139 VAL A CA 1
ATOM 1118 C C . VAL A 1 139 ? -0.968 -4.981 3.282 1.00 97.62 139 VAL A C 1
ATOM 1120 O O . VAL A 1 139 ? -0.919 -6.101 2.771 1.00 97.62 139 VAL A O 1
ATOM 1123 N 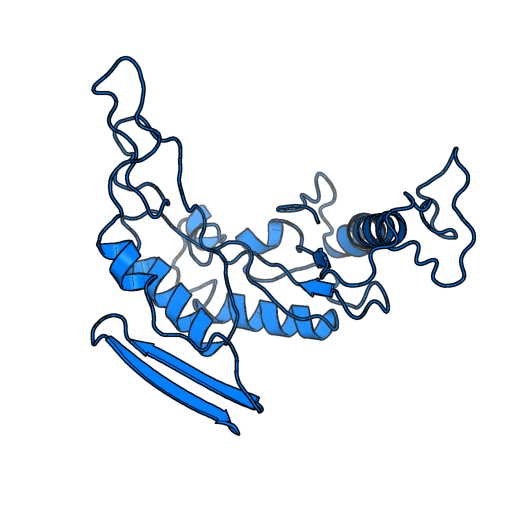N . LEU A 1 140 ? -1.357 -3.898 2.611 1.00 98.31 140 LEU A N 1
ATOM 1124 C CA . LEU A 1 140 ? -1.566 -3.836 1.165 1.00 98.31 140 LEU A CA 1
ATOM 1125 C C . LEU A 1 140 ? -0.999 -2.510 0.665 1.00 98.31 140 LEU A C 1
ATOM 1127 O O . LEU A 1 140 ? -1.474 -1.468 1.092 1.00 98.31 140 LEU A O 1
ATOM 1131 N N . VAL A 1 141 ? -0.053 -2.522 -0.270 1.00 98.56 141 VAL A N 1
ATOM 1132 C CA . VAL A 1 141 ? 0.379 -1.270 -0.908 1.00 98.56 141 VAL A CA 1
ATOM 1133 C C . VAL A 1 141 ? -0.721 -0.800 -1.860 1.00 98.56 141 VAL A C 1
ATOM 1135 O O . VAL A 1 141 ? -1.015 -1.454 -2.859 1.00 98.56 141 VAL A O 1
ATOM 1138 N N . THR A 1 142 ? -1.388 0.307 -1.550 1.00 98.31 142 THR A N 1
ATOM 1139 C CA . THR A 1 142 ? -2.543 0.757 -2.347 1.00 98.31 142 THR A CA 1
ATOM 1140 C C . THR A 1 142 ? -2.155 1.566 -3.568 1.00 98.31 142 THR A C 1
ATOM 1142 O O . THR A 1 142 ? -2.942 1.614 -4.508 1.00 98.31 142 THR A O 1
ATOM 1145 N N . GLU A 1 143 ? -0.936 2.103 -3.604 1.00 98.38 143 GLU A N 1
ATOM 1146 C CA . GLU A 1 143 ? -0.384 2.740 -4.793 1.00 98.38 143 GLU A CA 1
ATOM 1147 C C . GLU A 1 143 ? 1.130 2.552 -4.883 1.00 98.38 143 GLU A C 1
ATOM 1149 O O . GLU A 1 143 ? 1.864 2.681 -3.901 1.00 98.38 143 GLU A O 1
ATOM 1154 N N . PHE A 1 144 ? 1.591 2.269 -6.094 1.00 97.94 144 PHE A N 1
ATOM 1155 C CA . PHE A 1 144 ? 2.986 2.360 -6.505 1.00 97.94 144 PHE A CA 1
ATOM 1156 C C . PHE A 1 144 ? 3.032 2.624 -8.010 1.00 97.94 144 PHE A C 1
ATOM 1158 O O . PHE A 1 144 ? 2.060 2.360 -8.722 1.00 97.94 144 PHE A O 1
ATOM 1165 N N . GLY A 1 145 ? 4.155 3.115 -8.520 1.00 96.62 145 GLY A N 1
ATOM 1166 C CA . GLY A 1 145 ? 4.324 3.355 -9.948 1.00 96.62 145 GLY A CA 1
ATOM 1167 C C . GLY A 1 145 ? 5.371 4.417 -10.243 1.00 96.62 145 GLY A C 1
ATOM 1168 O O . GLY A 1 145 ? 5.977 4.988 -9.343 1.00 96.62 145 GLY A O 1
ATOM 1169 N N . CYS A 1 146 ? 5.579 4.668 -11.529 1.00 95.50 146 CYS A N 1
ATOM 1170 C CA . CYS A 1 146 ? 6.467 5.696 -12.061 1.00 95.50 146 CYS A CA 1
ATOM 1171 C C . CYS A 1 146 ? 6.046 6.040 -13.500 1.00 95.50 146 CYS A C 1
ATOM 1173 O O . CYS A 1 146 ? 5.140 5.397 -14.042 1.00 95.50 146 CYS A O 1
ATOM 1175 N N . GLY A 1 147 ? 6.720 7.001 -14.139 1.00 93.12 147 GLY A N 1
ATOM 1176 C CA . GLY A 1 147 ? 6.604 7.229 -15.586 1.00 93.12 147 GLY A CA 1
ATOM 1177 C C . GLY A 1 147 ? 7.060 6.017 -16.405 1.00 93.12 147 GLY A C 1
ATOM 1178 O O . GLY A 1 147 ? 7.952 5.281 -15.979 1.00 93.12 147 GLY A O 1
ATOM 1179 N N . ALA A 1 148 ? 6.433 5.781 -17.563 1.00 92.44 148 ALA A N 1
ATOM 1180 C CA . ALA A 1 148 ? 6.691 4.602 -18.404 1.00 92.44 148 ALA A CA 1
ATOM 1181 C C . ALA A 1 148 ? 8.124 4.537 -18.969 1.00 92.44 148 ALA A C 1
ATOM 1183 O O . ALA A 1 148 ? 8.623 3.468 -19.314 1.00 92.44 148 ALA A O 1
ATOM 1184 N N . ASP A 1 149 ? 8.811 5.674 -19.044 1.00 92.62 149 ASP A N 1
ATOM 1185 C CA . ASP A 1 149 ? 10.218 5.785 -19.433 1.00 92.62 149 ASP A CA 1
ATOM 1186 C C . ASP A 1 149 ? 11.192 5.316 -18.340 1.00 92.62 149 ASP A C 1
ATOM 1188 O O . ASP A 1 149 ? 12.360 5.040 -18.616 1.00 92.62 149 ASP A O 1
ATOM 1192 N N . ALA A 1 150 ? 10.719 5.200 -17.098 1.00 94.88 150 ALA A N 1
ATOM 1193 C CA . ALA A 1 150 ? 11.521 4.819 -15.943 1.00 94.88 150 ALA A CA 1
ATOM 1194 C C . ALA A 1 150 ? 11.297 3.365 -15.493 1.00 94.88 150 ALA A C 1
ATOM 1196 O O . ALA A 1 150 ? 11.762 2.988 -14.418 1.00 94.88 150 ALA A O 1
ATOM 1197 N N . ASP A 1 151 ? 10.617 2.541 -16.293 1.00 95.44 151 ASP A N 1
ATOM 1198 C CA . ASP A 1 151 ? 10.227 1.168 -15.944 1.00 95.44 151 ASP A CA 1
ATOM 1199 C C . ASP A 1 151 ? 11.386 0.299 -15.457 1.00 95.44 151 ASP A C 1
ATOM 1201 O O . ASP A 1 151 ? 11.321 -0.267 -14.368 1.00 95.44 151 ASP A O 1
ATOM 1205 N N . GLU A 1 152 ? 12.463 0.213 -16.238 1.00 94.94 152 GLU A N 1
ATOM 1206 C CA . GLU A 1 152 ? 13.610 -0.638 -15.888 1.00 94.94 152 GLU A CA 1
ATOM 1207 C C . GLU A 1 152 ? 14.335 -0.141 -14.636 1.00 94.94 152 GLU A C 1
ATOM 1209 O O . GLU A 1 152 ? 14.903 -0.928 -13.884 1.00 94.94 152 GLU A O 1
ATOM 1214 N N . ARG A 1 153 ? 14.333 1.179 -14.416 1.00 95.00 153 ARG A N 1
ATOM 1215 C CA . ARG A 1 153 ? 15.073 1.814 -13.322 1.00 95.00 153 ARG A CA 1
ATOM 1216 C C . ARG A 1 153 ? 14.287 1.838 -12.016 1.00 95.00 153 ARG A C 1
ATOM 1218 O O . ARG A 1 153 ? 14.906 1.804 -10.961 1.00 95.00 153 ARG A O 1
ATOM 1225 N N . LEU A 1 154 ? 12.962 1.958 -12.086 1.00 95.56 154 LEU A N 1
ATOM 1226 C CA . LEU A 1 154 ? 12.100 2.186 -10.926 1.00 95.56 154 LEU A CA 1
ATOM 1227 C C . LEU A 1 154 ? 11.056 1.078 -10.767 1.00 95.56 154 LEU A C 1
ATOM 1229 O O . LEU A 1 154 ? 10.964 0.492 -9.699 1.00 95.56 154 LEU A O 1
ATOM 1233 N N . LEU A 1 155 ? 10.304 0.728 -11.815 1.00 96.38 155 LEU A N 1
ATOM 1234 C CA . LEU A 1 155 ? 9.201 -0.230 -11.675 1.00 96.38 155 LEU A CA 1
ATOM 1235 C C . LEU A 1 155 ? 9.681 -1.667 -11.441 1.00 96.38 155 LEU A C 1
ATOM 1237 O O . LEU A 1 155 ? 9.156 -2.345 -10.563 1.00 96.38 155 LEU A O 1
ATOM 1241 N N . VAL A 1 156 ? 10.655 -2.141 -12.224 1.00 95.62 156 VAL A N 1
ATOM 1242 C CA . VAL A 1 156 ? 11.220 -3.494 -12.075 1.00 95.62 156 VAL A CA 1
ATOM 1243 C C . VAL A 1 156 ? 11.759 -3.728 -10.658 1.00 95.62 156 VAL A C 1
ATOM 1245 O O . VAL A 1 156 ? 11.286 -4.670 -10.020 1.00 95.62 156 VAL A O 1
ATOM 1248 N N . PRO A 1 157 ? 12.662 -2.888 -10.112 1.00 95.50 157 PRO A N 1
ATOM 1249 C CA . PRO A 1 157 ? 13.160 -3.108 -8.758 1.00 95.50 157 PRO A CA 1
ATOM 1250 C C . PRO A 1 157 ? 12.078 -2.938 -7.681 1.00 95.50 157 PRO A C 1
ATOM 1252 O O . PRO A 1 157 ? 12.091 -3.696 -6.716 1.00 95.50 157 PRO A O 1
ATOM 1255 N N . THR A 1 158 ? 11.098 -2.036 -7.848 1.00 96.38 158 THR A N 1
ATOM 1256 C CA . THR A 1 158 ? 9.936 -1.960 -6.940 1.00 96.38 158 THR A CA 1
ATOM 1257 C C . THR A 1 158 ? 9.176 -3.285 -6.889 1.00 96.38 158 THR A C 1
ATOM 1259 O O . THR A 1 158 ? 8.864 -3.776 -5.806 1.00 96.38 158 THR A O 1
ATOM 1262 N N . ILE A 1 159 ? 8.900 -3.891 -8.046 1.00 95.81 159 ILE A N 1
ATOM 1263 C CA . ILE A 1 159 ? 8.195 -5.173 -8.123 1.00 95.81 159 ILE A CA 1
ATOM 1264 C C . ILE A 1 159 ? 9.033 -6.317 -7.525 1.00 95.81 159 ILE A C 1
ATOM 1266 O O . ILE A 1 159 ? 8.487 -7.183 -6.842 1.00 95.81 159 ILE A O 1
ATOM 1270 N N . ASP A 1 160 ? 10.346 -6.335 -7.749 1.00 94.75 160 ASP A N 1
ATOM 1271 C CA . ASP A 1 160 ? 11.217 -7.362 -7.165 1.00 94.75 160 ASP A CA 1
ATOM 1272 C C . ASP A 1 160 ? 11.249 -7.262 -5.628 1.00 94.75 160 ASP A C 1
ATOM 1274 O O . ASP A 1 160 ? 11.134 -8.278 -4.934 1.00 94.75 160 ASP A O 1
ATOM 1278 N N . SER A 1 161 ? 11.314 -6.040 -5.086 1.00 96.25 161 SER A N 1
ATOM 1279 C CA . SER A 1 161 ? 11.186 -5.781 -3.646 1.00 96.25 161 SER A CA 1
ATOM 1280 C C . SER A 1 161 ? 9.803 -6.158 -3.105 1.00 96.25 161 SER A C 1
ATOM 1282 O O . SER A 1 161 ? 9.698 -6.719 -2.011 1.00 96.25 161 SER A O 1
ATOM 1284 N N . GLN A 1 162 ? 8.740 -5.926 -3.881 1.00 95.50 162 GLN A N 1
ATOM 1285 C CA . GLN A 1 162 ? 7.379 -6.336 -3.535 1.00 95.50 162 GLN A CA 1
ATOM 1286 C C . GLN A 1 162 ? 7.257 -7.861 -3.379 1.00 95.50 162 GLN A C 1
ATOM 1288 O O . GLN A 1 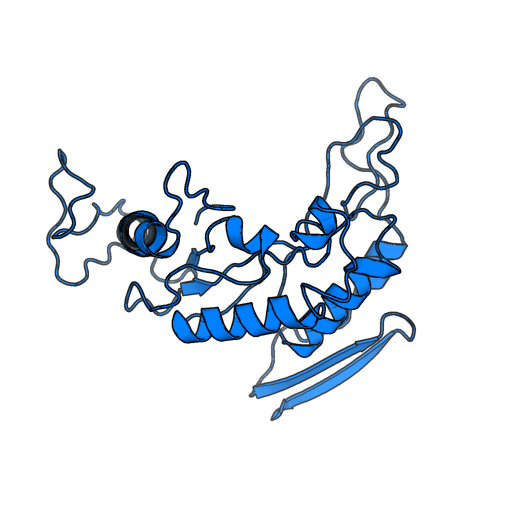162 ? 6.712 -8.335 -2.376 1.00 95.50 162 GLN A O 1
ATOM 1293 N N . ASP A 1 163 ? 7.767 -8.628 -4.348 1.00 94.81 163 ASP A N 1
ATOM 1294 C CA . ASP A 1 163 ? 7.783 -10.096 -4.311 1.00 94.81 163 ASP A CA 1
ATOM 1295 C C . ASP A 1 163 ? 8.574 -10.603 -3.097 1.00 94.81 163 ASP A C 1
ATOM 1297 O O . ASP A 1 163 ? 8.088 -11.458 -2.351 1.00 94.81 163 ASP A O 1
ATOM 1301 N N . LYS A 1 164 ? 9.759 -10.023 -2.852 1.00 95.19 164 LYS A N 1
ATOM 1302 C CA . LYS A 1 164 ? 10.621 -10.359 -1.708 1.00 95.19 164 LYS A CA 1
ATOM 1303 C C . LYS A 1 164 ? 9.918 -10.127 -0.370 1.00 95.19 164 LYS A C 1
ATOM 1305 O O . LYS A 1 164 ? 10.023 -10.961 0.529 1.00 95.19 164 LYS A O 1
ATOM 1310 N N . ALA A 1 165 ? 9.184 -9.024 -0.244 1.00 96.19 165 ALA A N 1
ATOM 1311 C CA . ALA A 1 165 ? 8.401 -8.710 0.947 1.00 96.19 165 ALA A CA 1
ATOM 1312 C C . ALA A 1 165 ? 7.081 -9.501 1.036 1.00 96.19 165 ALA A C 1
ATOM 1314 O O . ALA A 1 165 ? 6.427 -9.488 2.078 1.00 96.19 165 ALA A O 1
ATOM 1315 N N . MET A 1 166 ? 6.683 -10.187 -0.042 1.00 95.12 166 MET A N 1
ATOM 1316 C CA . MET A 1 166 ? 5.395 -10.872 -0.194 1.00 95.12 166 MET A CA 1
ATOM 1317 C C . MET A 1 166 ? 4.184 -9.961 0.071 1.00 95.12 166 MET A C 1
ATOM 1319 O O . MET A 1 166 ? 3.150 -10.416 0.566 1.00 95.12 166 MET A O 1
ATOM 1323 N N . ILE A 1 167 ? 4.296 -8.676 -0.276 1.00 96.06 167 ILE A N 1
ATOM 1324 C CA . ILE A 1 167 ? 3.216 -7.698 -0.106 1.00 96.06 167 ILE A CA 1
ATOM 1325 C C . ILE A 1 167 ? 2.419 -7.592 -1.411 1.00 96.06 167 ILE A C 1
ATOM 1327 O O . ILE A 1 167 ? 2.973 -7.503 -2.501 1.00 96.06 167 ILE A O 1
ATOM 1331 N N . SER A 1 168 ? 1.090 -7.614 -1.323 1.00 94.88 168 SER A N 1
ATOM 1332 C CA . SER A 1 168 ? 0.241 -7.312 -2.483 1.00 94.88 168 SER A CA 1
ATOM 1333 C C . SER A 1 168 ? 0.216 -5.807 -2.745 1.00 94.88 168 SER A C 1
ATOM 1335 O O . SER A 1 168 ? 0.337 -5.017 -1.807 1.00 94.88 168 SER A O 1
ATOM 1337 N N . ALA A 1 169 ? 0.020 -5.405 -4.000 1.00 96.25 169 ALA A N 1
ATOM 1338 C CA . ALA A 1 169 ? -0.011 -3.995 -4.360 1.00 96.25 169 ALA A CA 1
ATOM 1339 C C . ALA A 1 169 ? -1.000 -3.673 -5.486 1.00 96.25 169 ALA A C 1
ATOM 1341 O O . ALA A 1 169 ? -1.398 -4.563 -6.241 1.00 96.25 169 ALA A O 1
ATOM 1342 N N . THR A 1 170 ? -1.364 -2.396 -5.615 1.00 97.50 170 THR A N 1
ATOM 1343 C CA . THR A 1 170 ? -2.169 -1.866 -6.727 1.00 97.50 170 THR A CA 1
ATOM 1344 C C . THR A 1 170 ? -1.365 -0.822 -7.501 1.00 97.50 170 THR A C 1
ATOM 1346 O O . THR A 1 170 ? -0.871 0.141 -6.924 1.00 97.50 170 THR A O 1
ATOM 1349 N N . ILE A 1 171 ? -1.206 -1.029 -8.811 1.00 96.38 171 ILE A N 1
ATOM 1350 C CA . ILE A 1 171 ? -0.443 -0.128 -9.686 1.00 96.38 171 ILE A CA 1
ATOM 1351 C C . ILE A 1 171 ? -1.209 1.178 -9.931 1.00 96.38 171 ILE A C 1
ATOM 1353 O O . ILE A 1 171 ? -2.401 1.158 -10.257 1.00 96.38 171 ILE A O 1
ATOM 1357 N N . TRP A 1 172 ? -0.505 2.305 -9.846 1.00 95.44 172 TRP A N 1
ATOM 1358 C CA . TRP A 1 172 ? -1.027 3.621 -10.181 1.00 95.44 172 TRP A CA 1
ATOM 1359 C C . TRP A 1 172 ? -0.469 4.157 -11.514 1.00 95.44 172 TRP A C 1
ATOM 1361 O O . TRP A 1 172 ? 0.751 4.284 -11.660 1.00 95.44 172 TRP A O 1
ATOM 1371 N N . PRO A 1 173 ? -1.330 4.592 -12.454 1.00 92.38 173 PRO A N 1
ATOM 1372 C CA . PRO A 1 173 ? -2.750 4.276 -12.591 1.00 92.38 173 PRO A CA 1
ATOM 1373 C C . PRO A 1 173 ? -2.993 3.162 -13.621 1.00 92.38 173 PRO A C 1
ATOM 1375 O O . PRO A 1 173 ? -2.173 2.875 -14.492 1.00 92.38 173 PRO A O 1
ATOM 1378 N N . TRP A 1 174 ? -4.193 2.579 -13.598 1.00 91.31 174 TRP A N 1
ATOM 1379 C CA . TRP A 1 174 ? -4.642 1.719 -14.698 1.00 91.31 174 TRP A CA 1
ATOM 1380 C C . TRP A 1 174 ? -4.712 2.515 -16.011 1.00 91.31 174 TRP A C 1
ATOM 1382 O O . TRP A 1 174 ? -4.172 2.100 -17.031 1.00 91.31 174 TRP A O 1
ATOM 1392 N N . LYS A 1 175 ? -5.341 3.694 -15.974 1.00 87.06 175 LYS A N 1
ATOM 1393 C CA . LYS A 1 175 ? -5.600 4.573 -17.124 1.00 87.06 175 LYS A CA 1
ATOM 1394 C C . LYS A 1 175 ? -5.412 6.026 -16.716 1.00 87.06 175 LYS A C 1
ATOM 1396 O O . LYS A 1 175 ? -5.639 6.365 -15.556 1.00 87.06 175 LYS A O 1
ATOM 1401 N N . ASN A 1 176 ? -5.064 6.886 -17.663 1.00 79.81 176 ASN A N 1
ATOM 1402 C CA . ASN A 1 176 ? -5.020 8.326 -17.447 1.00 79.81 176 ASN A CA 1
ATOM 1403 C C . ASN A 1 176 ? -5.611 9.094 -18.637 1.00 79.81 176 ASN A C 1
ATOM 1405 O O . ASN A 1 176 ? -5.657 8.625 -19.770 1.00 79.81 176 ASN A O 1
ATOM 1409 N N . ASN A 1 177 ? -6.067 10.310 -18.357 1.00 74.00 177 ASN A N 1
ATOM 1410 C CA . ASN A 1 177 ? -6.589 11.223 -19.365 1.00 74.00 177 ASN A CA 1
ATOM 1411 C C . ASN A 1 177 ? -5.462 12.170 -19.794 1.00 74.00 177 ASN A C 1
ATOM 1413 O O . ASN A 1 177 ? -5.390 13.298 -19.312 1.00 74.00 177 ASN A O 1
ATOM 1417 N N . CYS A 1 178 ? -4.543 11.698 -20.638 1.00 70.38 178 CYS A N 1
ATOM 1418 C CA . CYS A 1 178 ? -3.390 12.482 -21.088 1.00 70.38 178 CYS A CA 1
ATOM 1419 C C . CYS A 1 178 ? -3.457 12.705 -22.603 1.00 70.38 178 CYS A C 1
ATOM 1421 O O . CYS A 1 178 ? -3.168 11.803 -23.366 1.00 70.38 178 CYS A O 1
ATOM 1423 N N . PHE A 1 179 ? -3.831 13.888 -23.083 1.00 69.62 179 PHE A N 1
ATOM 1424 C CA . PHE A 1 179 ? -4.120 14.089 -24.515 1.00 69.62 179 PHE A CA 1
ATOM 1425 C C . PHE A 1 179 ? -3.119 15.003 -25.238 1.00 69.62 179 PHE A C 1
ATOM 1427 O O . PHE A 1 179 ? -3.445 15.549 -26.281 1.00 69.62 179 PHE A O 1
ATOM 1434 N N . GLN A 1 180 ? -1.925 15.223 -24.690 1.00 64.94 180 GLN A N 1
ATOM 1435 C CA . GLN A 1 180 ? -0.937 16.172 -25.222 1.00 64.94 180 GLN A CA 1
ATOM 1436 C C . GLN A 1 180 ? 0.390 15.479 -25.577 1.00 64.94 180 GLN A C 1
ATOM 1438 O O . GLN A 1 180 ? 0.599 14.312 -25.255 1.00 64.94 180 GLN A O 1
ATOM 1443 N N . GLU A 1 181 ? 1.279 16.197 -26.260 1.00 60.12 181 GLU A N 1
ATOM 1444 C CA . GLU A 1 181 ? 2.671 15.775 -26.467 1.00 60.12 181 GLU A CA 1
ATOM 1445 C C . GLU A 1 181 ? 3.364 15.576 -25.103 1.00 60.12 181 GLU A C 1
ATOM 1447 O O . GLU A 1 181 ? 3.142 16.364 -24.179 1.00 60.12 181 GLU A O 1
ATOM 1452 N N . GLY A 1 182 ? 4.142 14.499 -24.940 1.00 63.47 182 GLY A N 1
ATOM 1453 C CA . GLY A 1 182 ? 4.718 14.080 -23.654 1.00 63.47 182 GLY A CA 1
ATOM 1454 C C . GLY A 1 182 ? 3.912 13.012 -22.899 1.00 63.47 182 GLY A C 1
ATOM 1455 O O . GLY A 1 182 ? 4.347 12.542 -21.848 1.00 63.47 182 GLY A O 1
ATOM 1456 N N . CYS A 1 183 ? 2.757 12.576 -23.413 1.00 71.69 183 CYS A N 1
ATOM 1457 C CA . CYS A 1 183 ? 1.953 11.517 -22.786 1.00 71.69 183 CYS A CA 1
ATOM 1458 C C . CYS A 1 183 ? 2.516 10.100 -22.994 1.00 71.69 183 CYS A C 1
ATOM 1460 O O . CYS A 1 183 ? 2.137 9.163 -22.279 1.00 71.69 183 CYS A O 1
ATOM 1462 N N . GLU A 1 184 ? 3.459 9.939 -23.917 1.00 69.50 184 GLU A N 1
ATOM 1463 C CA . GLU A 1 184 ? 4.246 8.729 -24.158 1.00 69.50 184 GLU A CA 1
ATOM 1464 C C . GLU A 1 184 ? 5.033 8.255 -22.926 1.00 69.50 184 GLU A C 1
ATOM 1466 O O . GLU A 1 184 ? 5.252 7.055 -22.798 1.00 69.50 184 GLU A O 1
ATOM 1471 N N . THR A 1 185 ? 5.372 9.128 -21.973 1.00 76.19 185 THR A N 1
ATOM 1472 C CA . THR A 1 185 ? 6.045 8.744 -20.711 1.00 76.19 185 THR A CA 1
ATOM 1473 C C . THR A 1 185 ? 5.097 8.684 -19.515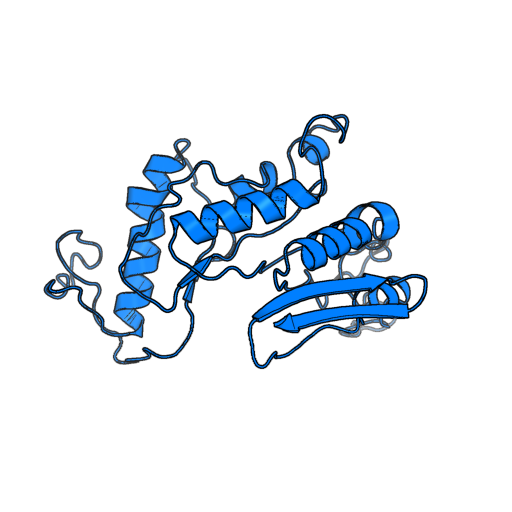 1.00 76.19 185 THR A C 1
ATOM 1475 O O . THR A 1 185 ? 5.514 8.528 -18.366 1.00 76.19 185 THR A O 1
ATOM 1478 N N . SER A 1 186 ? 3.791 8.795 -19.758 1.00 86.12 186 SER A N 1
ATOM 1479 C CA . SER A 1 186 ? 2.812 8.804 -18.683 1.00 86.12 186 SER A CA 1
ATOM 1480 C C . SER A 1 186 ? 2.742 7.469 -17.932 1.00 86.12 186 SER A C 1
ATOM 1482 O O . SER A 1 186 ? 3.155 6.425 -18.425 1.00 86.12 186 SER A O 1
ATOM 1484 N N . TRP A 1 187 ? 2.233 7.511 -16.704 1.00 91.50 187 TRP A N 1
ATOM 1485 C CA . TRP A 1 187 ? 2.386 6.430 -15.725 1.00 91.50 187 TRP A CA 1
ATOM 1486 C C . TRP A 1 187 ? 1.503 5.202 -15.976 1.00 91.50 187 TRP A C 1
ATOM 1488 O O . TRP A 1 187 ? 1.696 4.155 -15.360 1.00 91.50 187 TRP A O 1
ATOM 1498 N N . SER A 1 188 ? 0.486 5.352 -16.822 1.00 90.31 188 SER A N 1
ATOM 1499 C CA . SER A 1 188 ? -0.582 4.377 -17.009 1.00 90.31 188 SER A CA 1
ATOM 1500 C C . SER A 1 188 ? -0.118 3.099 -17.697 1.00 90.31 188 SER A C 1
ATOM 1502 O O . SER A 1 188 ? 0.795 3.116 -18.520 1.00 90.31 188 SER A O 1
ATOM 1504 N N . LEU A 1 189 ? -0.824 1.994 -17.433 1.00 92.06 189 LEU A N 1
ATOM 1505 C CA . LEU A 1 189 ? -0.645 0.747 -18.187 1.00 92.06 189 LEU A CA 1
ATOM 1506 C C . LEU A 1 189 ? -0.976 0.917 -19.679 1.00 92.06 189 LEU A C 1
ATOM 1508 O O . LEU A 1 189 ? -0.347 0.286 -20.525 1.00 92.06 189 LEU A O 1
ATOM 1512 N N . TYR A 1 190 ? -1.963 1.752 -19.995 1.00 88.75 190 TYR A N 1
ATOM 1513 C CA . TYR A 1 190 ? -2.370 2.055 -21.365 1.00 88.75 190 TYR A CA 1
ATOM 1514 C C . TYR A 1 190 ? -1.722 3.353 -21.840 1.00 88.75 190 TYR A C 1
ATOM 1516 O O . TYR A 1 190 ? -1.589 4.301 -21.063 1.00 88.75 190 TYR A O 1
ATOM 1524 N N . ASP A 1 191 ? -1.379 3.418 -23.124 1.00 83.44 191 ASP A N 1
ATOM 1525 C CA . ASP A 1 191 ? -1.155 4.690 -23.802 1.00 83.44 191 ASP A CA 1
ATOM 1526 C C . ASP A 1 191 ? -2.430 5.533 -23.762 1.00 83.44 191 ASP A C 1
ATOM 1528 O O . ASP A 1 191 ? -3.553 5.029 -23.621 1.00 83.44 191 ASP A O 1
ATOM 1532 N N . SER A 1 192 ? -2.268 6.840 -23.907 1.00 74.12 192 SER A N 1
ATOM 1533 C CA . SER A 1 192 ? -3.418 7.711 -24.027 1.00 74.12 192 SER A CA 1
ATOM 1534 C C . SER A 1 192 ? -4.095 7.592 -25.391 1.00 74.12 192 SER A C 1
ATOM 1536 O O . SER A 1 192 ? -3.482 7.265 -26.407 1.00 74.12 192 SER A O 1
ATOM 1538 N N . GLY A 1 193 ? -5.406 7.836 -25.423 1.00 65.94 193 GLY A N 1
ATOM 1539 C CA . GLY A 1 193 ? -6.145 7.854 -26.680 1.00 65.94 193 GLY A CA 1
ATOM 1540 C C . GLY A 1 193 ? -5.711 9.026 -27.563 1.00 65.94 193 GLY A C 1
ATOM 1541 O O . GLY A 1 193 ? -5.586 10.155 -27.098 1.00 65.94 193 GLY A O 1
ATOM 1542 N N . THR A 1 194 ? -5.513 8.778 -28.857 1.00 58.56 194 THR A N 1
ATOM 1543 C CA . THR A 1 194 ? -5.152 9.820 -29.832 1.00 58.56 194 THR A CA 1
ATOM 1544 C C . THR A 1 194 ? -6.254 10.878 -29.980 1.00 58.56 194 THR A C 1
ATOM 1546 O O . THR A 1 194 ? -7.424 10.519 -30.130 1.00 58.56 194 THR A O 1
ATOM 1549 N N . LEU A 1 195 ? -5.875 12.159 -30.075 1.00 56.91 195 LEU A N 1
ATOM 1550 C CA . LEU A 1 195 ? -6.748 13.313 -30.380 1.00 56.91 195 LEU A CA 1
ATOM 1551 C C . LEU A 1 195 ? -7.220 13.397 -31.847 1.00 56.91 195 LEU A C 1
ATOM 1553 O O . LEU A 1 195 ? -7.729 14.428 -32.278 1.00 56.91 195 LEU A O 1
ATOM 1557 N N . ASN A 1 196 ? -7.078 12.335 -32.641 1.00 55.12 196 ASN A N 1
ATOM 1558 C CA . ASN A 1 196 ? -7.371 12.381 -34.080 1.00 55.12 196 ASN A CA 1
ATOM 1559 C C . ASN A 1 196 ? -8.873 12.500 -34.420 1.00 55.12 196 ASN A C 1
ATOM 1561 O O . ASN A 1 196 ? -9.248 12.405 -35.586 1.00 55.12 196 ASN A O 1
ATOM 1565 N N . SER A 1 197 ? -9.748 12.720 -33.434 1.00 53.31 197 SER A N 1
ATOM 1566 C CA . SER A 1 197 ? -11.161 13.017 -33.658 1.00 53.31 197 SER A CA 1
ATOM 1567 C C . SER A 1 197 ? -11.700 13.985 -32.599 1.00 53.31 197 SER A C 1
ATOM 1569 O O . SER A 1 197 ? -11.112 14.142 -31.531 1.00 53.31 197 SER A O 1
ATOM 1571 N N . THR A 1 198 ? -12.851 14.606 -32.869 1.00 56.56 198 THR A N 1
ATOM 1572 C CA . THR A 1 198 ? -13.604 15.454 -31.922 1.00 56.56 198 THR A CA 1
ATOM 1573 C C . THR A 1 198 ? -14.030 14.727 -30.637 1.00 56.56 198 THR A C 1
ATOM 1575 O O . THR A 1 198 ? -14.553 15.361 -29.722 1.00 56.56 198 THR A O 1
ATOM 1578 N N . VAL A 1 199 ? -13.788 13.414 -30.548 1.00 59.75 199 VAL A N 1
ATOM 1579 C CA . VAL A 1 199 ? -13.932 12.582 -29.354 1.00 59.75 199 VAL A CA 1
ATOM 1580 C C . VAL A 1 199 ? -12.583 11.923 -29.063 1.00 59.75 199 VAL A C 1
ATOM 1582 O O . VAL A 1 199 ? -12.088 11.111 -29.847 1.00 59.75 199 VAL A O 1
ATOM 1585 N N . ALA A 1 200 ? -11.973 12.258 -27.929 1.00 59.75 200 ALA A N 1
ATOM 1586 C CA . ALA A 1 200 ? -10.798 11.535 -27.467 1.00 59.75 200 ALA A CA 1
ATOM 1587 C C . ALA A 1 200 ? -11.196 10.083 -27.153 1.00 59.75 200 ALA A C 1
ATOM 1589 O O . ALA A 1 200 ? -12.132 9.844 -26.383 1.00 59.75 200 ALA A O 1
ATOM 1590 N N . ASN A 1 201 ? -10.504 9.105 -27.745 1.00 65.81 201 ASN A N 1
ATOM 1591 C CA . ASN A 1 201 ? -10.678 7.712 -27.341 1.00 65.81 201 ASN A CA 1
ATOM 1592 C C . ASN A 1 201 ? -10.335 7.591 -25.854 1.00 65.81 201 ASN A C 1
ATOM 1594 O O . ASN A 1 201 ? -9.335 8.144 -25.402 1.00 65.81 201 ASN A O 1
ATOM 1598 N N . GLN A 1 202 ? -11.148 6.853 -25.093 1.00 65.25 202 GLN A N 1
ATOM 1599 C CA . GLN A 1 202 ? -10.923 6.721 -23.652 1.00 65.25 202 GLN A CA 1
ATOM 1600 C C . GLN A 1 202 ? -9.557 6.097 -23.326 1.00 65.25 202 GLN A C 1
ATOM 1602 O O . GLN A 1 202 ? -9.065 6.340 -22.235 1.00 65.25 202 GLN A O 1
ATOM 1607 N N . ASN A 1 203 ? -8.974 5.280 -24.222 1.00 73.19 203 ASN A N 1
ATOM 1608 C CA . ASN A 1 203 ? -7.671 4.622 -24.039 1.00 73.19 203 ASN A CA 1
ATOM 1609 C C . ASN A 1 203 ? -6.965 4.376 -25.382 1.00 73.19 203 ASN A C 1
ATOM 1611 O O . ASN A 1 203 ? -7.634 4.150 -26.394 1.00 73.19 203 ASN A O 1
ATOM 1615 N N . GLY A 1 204 ? -5.632 4.382 -25.363 1.00 80.25 204 GLY A N 1
ATOM 1616 C CA . GLY A 1 204 ? -4.763 3.793 -26.382 1.00 80.25 204 GLY A CA 1
ATOM 1617 C C . GLY A 1 204 ? -4.472 2.306 -26.101 1.00 80.25 204 GLY A C 1
ATOM 1618 O O . GLY A 1 204 ? -5.137 1.703 -25.253 1.00 80.25 204 GLY A O 1
ATOM 1619 N N . PRO A 1 205 ? -3.524 1.682 -26.827 1.00 86.44 205 PRO A N 1
ATOM 1620 C CA . PRO A 1 205 ? -3.105 0.298 -26.581 1.00 86.44 205 PRO A CA 1
ATOM 1621 C C . PRO A 1 205 ? -2.418 0.120 -25.216 1.00 86.44 205 PRO A C 1
ATOM 1623 O O . PRO A 1 205 ? -1.963 1.081 -24.601 1.00 86.44 205 PRO A O 1
ATOM 1626 N N . GLU A 1 206 ? -2.322 -1.123 -24.743 1.00 90.69 206 GLU A N 1
ATOM 1627 C CA . GLU A 1 206 ? -1.478 -1.458 -23.589 1.00 90.69 206 GLU A CA 1
ATOM 1628 C C .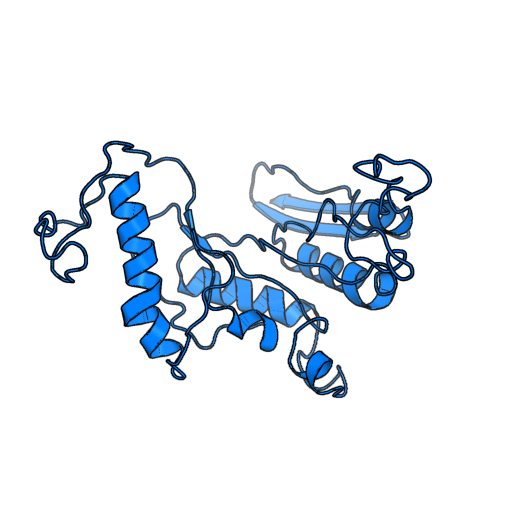 GLU A 1 206 ? -0.004 -1.226 -23.924 1.00 90.69 206 GLU A C 1
ATOM 1630 O O . GLU A 1 206 ? 0.461 -1.596 -25.005 1.00 90.69 206 GLU A O 1
ATOM 1635 N N . ARG A 1 207 ? 0.749 -0.663 -22.978 1.00 90.88 207 ARG A N 1
ATOM 1636 C CA . ARG A 1 207 ? 2.190 -0.457 -23.123 1.00 90.88 207 ARG A CA 1
ATOM 1637 C C . ARG A 1 207 ? 2.908 -1.804 -23.000 1.00 90.88 207 ARG A C 1
ATOM 1639 O O . ARG A 1 207 ? 2.884 -2.393 -21.913 1.00 90.88 207 ARG A O 1
ATOM 1646 N N . PRO A 1 208 ? 3.607 -2.288 -24.046 1.00 92.62 208 PRO A N 1
ATOM 1647 C CA . PRO A 1 208 ? 4.184 -3.633 -24.035 1.00 92.62 208 PRO A CA 1
ATOM 1648 C C . PRO A 1 208 ? 5.143 -3.887 -22.867 1.00 92.62 208 PRO A C 1
ATOM 1650 O O . PRO A 1 208 ? 5.145 -4.976 -22.294 1.00 92.62 208 PRO A O 1
ATOM 1653 N N . ASN A 1 209 ? 5.927 -2.879 -22.466 1.00 92.88 209 ASN A N 1
ATOM 1654 C CA . ASN A 1 209 ? 6.868 -3.038 -21.359 1.00 92.88 209 ASN A CA 1
ATOM 1655 C C . ASN A 1 209 ? 6.162 -3.200 -20.004 1.00 92.88 209 ASN A C 1
ATOM 1657 O O . ASN A 1 209 ? 6.519 -4.074 -19.217 1.00 92.88 209 ASN A O 1
ATOM 1661 N N . ARG A 1 210 ? 5.092 -2.438 -19.761 1.00 94.56 210 ARG A N 1
ATOM 1662 C CA . ARG A 1 210 ? 4.276 -2.565 -18.547 1.00 94.56 210 ARG A CA 1
ATOM 1663 C C . ARG A 1 210 ? 3.548 -3.902 -18.494 1.00 94.56 210 ARG A C 1
ATOM 1665 O O . ARG A 1 210 ? 3.504 -4.518 -17.433 1.00 94.56 210 ARG A O 1
ATOM 1672 N N . VAL A 1 211 ? 3.053 -4.397 -19.632 1.00 94.44 211 VAL A N 1
ATOM 1673 C CA . VAL A 1 211 ? 2.477 -5.748 -19.731 1.00 94.44 211 VAL A CA 1
ATOM 1674 C C . VAL A 1 211 ? 3.516 -6.802 -19.348 1.00 94.44 211 VAL A C 1
ATOM 1676 O O . VAL A 1 211 ? 3.213 -7.656 -18.517 1.00 94.44 211 VAL A O 1
ATOM 1679 N N . ARG A 1 212 ? 4.747 -6.710 -19.873 1.00 93.69 212 ARG A N 1
ATOM 1680 C CA . ARG A 1 212 ? 5.856 -7.619 -19.530 1.00 93.69 212 ARG A CA 1
ATOM 1681 C C . ARG A 1 212 ? 6.177 -7.613 -18.032 1.00 93.69 212 ARG A C 1
ATOM 1683 O O . ARG A 1 212 ? 6.430 -8.672 -17.461 1.00 93.69 212 ARG A O 1
ATOM 1690 N N . ILE A 1 213 ? 6.174 -6.439 -17.402 1.00 95.00 213 ILE A N 1
ATOM 1691 C CA . ILE A 1 213 ? 6.543 -6.287 -15.989 1.00 95.00 213 ILE A CA 1
ATOM 1692 C C . ILE A 1 213 ? 5.414 -6.733 -15.052 1.00 95.00 213 ILE A C 1
ATOM 1694 O O . ILE A 1 213 ? 5.693 -7.385 -14.047 1.00 95.00 213 ILE A O 1
ATOM 1698 N N . LEU A 1 214 ? 4.157 -6.400 -15.367 1.00 95.31 214 LEU A N 1
ATOM 1699 C CA . LEU A 1 214 ? 3.012 -6.548 -14.457 1.00 95.31 214 LEU A CA 1
ATOM 1700 C C . LEU A 1 214 ? 2.188 -7.825 -14.686 1.00 95.31 214 LEU A C 1
ATOM 1702 O O . LEU A 1 214 ? 1.532 -8.292 -13.756 1.00 95.31 214 LEU A O 1
ATOM 1706 N N . SER A 1 215 ? 2.236 -8.434 -15.877 1.00 94.12 215 SER A N 1
ATOM 1707 C CA . SER A 1 215 ? 1.495 -9.674 -16.192 1.00 94.12 215 SER A CA 1
ATOM 1708 C C . SER A 1 215 ? 2.240 -10.917 -15.694 1.00 94.12 215 SER A C 1
ATOM 1710 O O . SER A 1 215 ? 2.644 -11.785 -16.468 1.00 94.12 215 SER A O 1
ATOM 1712 N N . ARG A 1 216 ? 2.473 -10.970 -14.383 1.00 94.25 216 ARG A N 1
ATOM 1713 C CA . ARG A 1 216 ? 3.319 -11.968 -13.716 1.00 94.25 216 ARG A CA 1
ATOM 1714 C C . ARG A 1 216 ? 2.521 -13.203 -13.311 1.00 94.25 216 ARG A C 1
ATOM 1716 O O . ARG A 1 216 ? 1.327 -13.126 -13.021 1.00 94.25 216 ARG A O 1
ATOM 1723 N N . VAL A 1 217 ? 3.209 -14.336 -13.186 1.00 95.56 217 VAL A N 1
ATOM 1724 C CA . VAL A 1 217 ? 2.691 -15.474 -12.415 1.00 95.56 217 VAL A CA 1
ATOM 1725 C C . VAL A 1 217 ? 2.910 -15.182 -10.931 1.00 95.56 217 VAL A C 1
ATOM 1727 O O . VAL A 1 217 ? 4.032 -14.904 -10.522 1.00 95.56 217 VAL A O 1
ATOM 1730 N N . TYR A 1 218 ? 1.851 -15.259 -10.125 1.00 95.44 218 TYR A N 1
ATOM 1731 C CA . TYR A 1 218 ? 1.916 -15.046 -8.678 1.00 95.44 218 TYR A CA 1
ATOM 1732 C C . TYR A 1 218 ? 0.873 -15.907 -7.941 1.00 95.44 218 TYR A C 1
ATOM 1734 O O . TYR A 1 218 ? -0.169 -16.252 -8.517 1.00 95.44 218 TYR A O 1
ATOM 1742 N N . PRO A 1 219 ? 1.118 -16.280 -6.670 1.00 95.19 219 PRO A N 1
ATOM 1743 C CA . PRO A 1 219 ? 0.159 -17.054 -5.893 1.00 95.19 219 PRO A CA 1
ATOM 1744 C C . PRO A 1 219 ? -1.052 -16.192 -5.513 1.00 95.19 219 PRO A C 1
ATOM 1746 O O . PRO A 1 219 ? -0.945 -15.240 -4.747 1.00 95.19 219 PRO A O 1
ATOM 1749 N N . ARG A 1 220 ? -2.238 -16.553 -6.017 1.00 95.38 220 ARG A N 1
ATOM 1750 C CA . ARG A 1 220 ? -3.509 -15.882 -5.664 1.00 95.38 220 ARG A CA 1
ATOM 1751 C C . ARG A 1 220 ? -4.133 -16.395 -4.365 1.00 95.38 220 ARG A C 1
ATOM 1753 O O . ARG A 1 220 ? -4.992 -15.736 -3.790 1.00 95.38 220 ARG A O 1
ATOM 1760 N N . GLY A 1 221 ? -3.734 -17.587 -3.938 1.00 95.00 221 GLY A N 1
ATOM 1761 C CA . GLY A 1 221 ? -4.189 -18.247 -2.724 1.00 95.00 221 GLY A CA 1
ATOM 1762 C C . GLY A 1 221 ? -3.306 -19.455 -2.443 1.00 95.00 221 GLY A C 1
ATOM 1763 O O . GLY A 1 221 ? -2.866 -20.130 -3.374 1.00 95.00 221 GLY A O 1
ATOM 1764 N N . VAL A 1 222 ? -3.022 -19.702 -1.168 1.00 95.06 222 VAL A N 1
ATOM 1765 C CA . VAL A 1 222 ? -2.129 -20.773 -0.715 1.00 95.06 222 VAL A CA 1
ATOM 1766 C C . VAL A 1 222 ? -2.824 -21.530 0.409 1.00 95.06 222 VAL A C 1
ATOM 1768 O O . VAL A 1 222 ? -3.353 -20.921 1.336 1.00 95.06 222 VAL A O 1
ATOM 1771 N N . ILE A 1 223 ? -2.835 -22.859 0.318 1.00 95.19 223 ILE A N 1
ATOM 1772 C CA . ILE A 1 223 ? -3.164 -23.722 1.454 1.00 95.19 223 ILE A CA 1
ATOM 1773 C C . ILE A 1 223 ? -1.859 -23.925 2.225 1.00 95.19 223 ILE A C 1
ATOM 1775 O O . ILE A 1 223 ? -0.896 -24.422 1.649 1.00 95.19 223 ILE A O 1
ATOM 1779 N N . GLY A 1 224 ? -1.828 -23.525 3.496 1.00 94.56 224 GLY A N 1
ATOM 1780 C CA . GLY A 1 224 ? -0.608 -23.517 4.309 1.00 94.56 224 GLY A CA 1
ATOM 1781 C C . GLY A 1 224 ? 0.027 -22.130 4.391 1.00 94.56 224 GLY A C 1
ATOM 1782 O O . GLY A 1 224 ? -0.649 -21.114 4.212 1.00 94.56 224 GLY A O 1
ATOM 1783 N N . GLN A 1 225 ? 1.323 -22.078 4.694 1.00 94.56 225 GLN A N 1
ATOM 1784 C CA . GLN A 1 225 ? 2.049 -20.815 4.828 1.00 94.56 225 GLN A CA 1
ATOM 1785 C C . GLN A 1 225 ? 2.949 -20.577 3.615 1.00 94.56 225 GLN A C 1
ATOM 1787 O O . GLN A 1 225 ? 3.917 -21.308 3.398 1.00 94.56 225 GLN A O 1
ATOM 1792 N N . LEU A 1 226 ? 2.678 -19.503 2.870 1.00 95.31 226 LEU A N 1
ATOM 1793 C CA . LEU A 1 226 ? 3.601 -18.997 1.856 1.00 95.31 226 LEU A CA 1
ATOM 1794 C C . LEU A 1 226 ? 4.889 -18.511 2.536 1.00 95.31 226 LEU A C 1
ATOM 1796 O O . LEU A 1 226 ? 4.833 -17.715 3.475 1.00 95.31 226 LEU A O 1
ATOM 1800 N N . LYS A 1 227 ? 6.040 -19.024 2.094 1.00 95.56 227 LYS A N 1
ATOM 1801 C CA . LYS A 1 227 ? 7.357 -18.661 2.645 1.00 95.56 227 LYS A CA 1
ATOM 1802 C C . LYS A 1 227 ? 8.114 -17.688 1.763 1.00 95.56 227 LYS A C 1
ATOM 1804 O O . LYS A 1 227 ? 8.796 -16.816 2.282 1.00 95.56 227 LYS A O 1
ATOM 1809 N N . GLN A 1 228 ? 8.011 -17.887 0.455 1.00 95.69 228 GLN A N 1
ATOM 1810 C CA . GLN A 1 228 ? 8.621 -17.048 -0.566 1.00 95.69 228 GLN A CA 1
ATOM 1811 C C . GLN A 1 228 ? 8.000 -17.381 -1.921 1.00 95.69 228 GLN A C 1
ATOM 1813 O O . GLN A 1 228 ? 7.594 -18.524 -2.171 1.00 95.69 228 GLN A O 1
ATOM 1818 N N . TYR A 1 229 ? 7.981 -16.399 -2.809 1.00 96.00 229 TYR A N 1
ATOM 1819 C CA . TYR A 1 229 ? 7.817 -16.600 -4.239 1.00 96.00 229 TYR A CA 1
ATOM 1820 C C . TYR A 1 229 ? 8.647 -15.559 -4.984 1.00 96.00 229 TYR A C 1
ATOM 1822 O O . TYR A 1 229 ? 9.044 -14.549 -4.409 1.00 96.00 229 TYR A O 1
ATOM 1830 N N . PHE A 1 230 ? 8.934 -15.836 -6.247 1.00 94.56 230 PHE A N 1
ATOM 1831 C CA . PHE A 1 230 ? 9.622 -14.897 -7.118 1.00 94.56 230 PHE A CA 1
ATOM 1832 C C . PHE A 1 230 ? 9.244 -15.171 -8.569 1.00 94.56 230 PHE A C 1
ATOM 1834 O O . PHE A 1 230 ? 9.218 -16.330 -9.005 1.00 94.56 230 PHE A O 1
ATOM 1841 N N . TYR A 1 231 ? 8.983 -14.103 -9.316 1.00 94.62 231 TYR A N 1
ATOM 1842 C CA . TYR A 1 231 ? 8.815 -14.145 -10.764 1.00 94.62 231 TYR A CA 1
ATOM 1843 C C . TYR A 1 231 ? 9.887 -13.307 -11.470 1.00 94.62 231 TYR A C 1
ATOM 1845 O O . TYR A 1 231 ? 10.002 -12.102 -11.258 1.00 94.62 231 TYR A O 1
ATOM 1853 N N . ASN A 1 232 ? 10.645 -13.942 -12.365 1.00 90.81 232 ASN A N 1
ATOM 1854 C CA . ASN A 1 232 ? 11.628 -13.260 -13.202 1.00 90.81 232 ASN A CA 1
ATOM 1855 C C . ASN A 1 232 ? 10.968 -12.790 -14.506 1.00 90.81 232 ASN A C 1
ATOM 1857 O O . ASN A 1 232 ? 10.586 -13.610 -15.343 1.00 90.81 232 ASN A O 1
ATOM 1861 N N . THR A 1 233 ? 10.869 -11.476 -14.706 1.00 86.56 233 THR A N 1
ATOM 1862 C CA . THR A 1 233 ? 10.219 -10.871 -15.886 1.00 86.56 233 THR A CA 1
ATOM 1863 C C . THR A 1 233 ? 11.020 -11.021 -17.180 1.00 86.56 233 THR A C 1
ATOM 1865 O O . THR A 1 233 ? 10.456 -10.876 -18.263 1.00 86.56 233 THR A O 1
ATOM 1868 N N . THR A 1 234 ? 12.317 -11.326 -17.097 1.00 86.44 234 THR A N 1
ATOM 1869 C CA . THR A 1 234 ? 13.200 -11.520 -18.258 1.00 86.44 234 THR A CA 1
ATOM 1870 C C . THR A 1 234 ? 13.109 -12.946 -18.789 1.00 86.44 234 THR A C 1
ATOM 1872 O O . THR A 1 234 ? 13.004 -13.155 -19.994 1.00 86.44 234 THR A O 1
ATOM 1875 N N . THR A 1 235 ? 13.129 -13.942 -17.901 1.00 91.12 235 THR A N 1
ATOM 1876 C CA . THR A 1 235 ? 13.084 -15.367 -18.277 1.00 91.12 235 THR A CA 1
ATOM 1877 C C . THR A 1 235 ? 11.679 -15.963 -18.229 1.00 91.12 235 THR A C 1
ATOM 1879 O O . THR A 1 235 ? 11.495 -17.104 -18.645 1.00 91.12 235 THR A O 1
ATOM 1882 N N . SER A 1 236 ? 10.691 -15.219 -17.719 1.00 90.62 236 SER A N 1
ATOM 1883 C CA . SER A 1 236 ? 9.325 -15.703 -17.458 1.00 90.62 236 SER A CA 1
ATOM 1884 C C . SER A 1 236 ? 9.281 -16.941 -16.550 1.00 90.62 236 SER A C 1
ATOM 1886 O O . SER A 1 236 ? 8.431 -17.817 -16.707 1.00 90.62 236 SER A O 1
ATOM 1888 N N . SER A 1 237 ? 10.216 -17.041 -15.599 1.00 94.69 237 SER A N 1
ATOM 1889 C CA . SER A 1 237 ? 10.300 -18.168 -14.661 1.00 94.69 237 SER A CA 1
ATOM 1890 C C . SER A 1 237 ? 9.691 -17.826 -13.305 1.00 94.69 237 SER A C 1
ATOM 1892 O O . SER A 1 237 ? 9.951 -16.749 -12.769 1.00 94.69 237 SER A O 1
ATOM 1894 N N . PHE A 1 238 ? 8.963 -18.778 -12.721 1.00 96.56 238 PHE A N 1
ATOM 1895 C CA . PHE A 1 238 ? 8.326 -18.659 -11.410 1.00 96.56 238 PHE A CA 1
ATOM 1896 C C . PHE A 1 238 ? 8.854 -19.719 -10.439 1.00 96.56 238 PHE A C 1
ATOM 1898 O O . PHE A 1 238 ? 8.949 -20.895 -10.797 1.00 96.56 238 PHE A O 1
ATOM 1905 N N . ILE A 1 239 ? 9.147 -19.307 -9.205 1.00 96.44 239 ILE A N 1
ATOM 1906 C CA . ILE A 1 239 ? 9.476 -20.202 -8.089 1.00 96.44 239 ILE A CA 1
ATOM 1907 C C . ILE A 1 239 ? 8.619 -19.861 -6.867 1.00 96.44 239 ILE A C 1
ATOM 1909 O O . ILE A 1 239 ? 8.303 -18.699 -6.624 1.00 96.44 239 ILE A O 1
ATOM 1913 N N . MET A 1 240 ? 8.253 -20.879 -6.086 1.00 96.50 240 MET A N 1
ATOM 1914 C CA . MET A 1 240 ? 7.456 -20.730 -4.865 1.00 96.50 240 MET A CA 1
ATOM 1915 C C . MET A 1 240 ? 7.856 -21.781 -3.831 1.00 96.50 240 MET A C 1
ATOM 1917 O O . MET A 1 240 ? 8.155 -22.925 -4.175 1.00 96.50 240 MET A O 1
ATOM 1921 N N . THR A 1 241 ? 7.823 -21.407 -2.554 1.00 96.62 241 THR A N 1
ATOM 1922 C CA . THR A 1 241 ? 8.001 -22.326 -1.423 1.00 96.62 241 THR A CA 1
ATOM 1923 C C . THR A 1 241 ? 6.859 -22.155 -0.428 1.00 96.62 241 THR A C 1
ATOM 1925 O O . THR A 1 241 ? 6.520 -21.033 -0.040 1.00 96.62 241 THR A O 1
ATOM 1928 N N . VAL A 1 242 ? 6.277 -23.279 -0.011 1.00 94.25 242 VAL A N 1
ATOM 1929 C CA . VAL A 1 242 ? 5.148 -23.354 0.925 1.00 94.25 242 VAL A CA 1
ATOM 1930 C C . VAL A 1 242 ? 5.425 -24.414 1.990 1.00 94.25 242 VAL A C 1
ATOM 1932 O O . VAL A 1 242 ? 6.096 -25.405 1.698 1.00 94.25 242 VAL A O 1
ATOM 1935 N N . ASN A 1 243 ? 4.904 -24.191 3.198 1.00 87.25 243 ASN A N 1
ATOM 1936 C CA . ASN A 1 243 ? 4.844 -25.181 4.278 1.00 87.25 243 ASN A CA 1
ATOM 1937 C C . ASN A 1 243 ? 3.405 -25.620 4.529 1.00 87.25 243 ASN A C 1
ATOM 1939 O O . ASN A 1 243 ? 2.527 -24.721 4.540 1.00 87.25 243 ASN A O 1
#

Sequence (243 aa):
IMNEPQPGTYIDQYTFSSNYLYPFYKRVIQAITGVRDNLPDCPKHAPTGTNCSYPNLGINDKRHLFFVEPTSVRNLLDFTPQHSIPFSSYTNIVYAPHVYTHVFTIDSILHLNQSLYPPSFDYAYETALNESVGLQSAVLVTEFGCGADADERLLVPTIDSQDKAMISATIWPWKNNCFQEGCETSWSLYDSGTLNSTVANQNGPERPNRVRILSRVYPRGVIGQLKQYFYNTTTSSFIMTVN

Secondary structure (DSSP, 8-state):
--SS---TT---HHHHIIIIIHHHHHHHHHHHH---TTPPBPPTT-TT-SSSBPPP-S----SS-EEEPPPTTHHHHSS--S--S-SS--TTEEE--EE-TTTTSHHHHHT--TTTSS--THHHHHHHHHHHHHTT-EEEEEEE---GGGIIIIIHHHHHHHHHHT-EEEES-S-----STTGGG-SSSBPPPP-SSSS--S--PBPHHHHHHHS----S--SS-EEEEEEETTTTEEEEEE-

pLDDT: mean 90.74, std 9.22, range [53.31, 98.62]

Radius of gyration: 20.62 Å; chains: 1; bounding box: 50×48×60 Å